Protein AF-A0A9D5NE01-F1 (afdb_monomer_lite)

Secondary structure (DSSP, 8-state):
----SS-----HHHHHHHHHHHHHHHHIIIIIS-B--BTTBTT--B--SHHHHHHHHHHHH-HHHHHHHHHHHHHHHHHHH-TTTS---HHHHHHHHHHHHHHHHHHHHHTT---HHHHHHHHHHHHHHHHHHHHHHHHH-SEEEETTEEEE--HHHHHHHHHHHHHHHHHHHHHHHHHHHHHHHTT---SS-HHHHHHHHHHHIIIIIIIIHHHHHHHHH-GGGHHHHHHHHHHHHHHHHHHHHHHHHHHHHHHHHHHT---

pLDDT: mean 86.46, std 11.33, range [34.25, 97.25]

Foldseek 3Di:
DPPQLWDFPDDPVRLVVVLVVLLVVLLCQAPVVKDAQDVLQNHFIAGFCSLLSLLLNCNHSHQQSSLVSLLSSLVVSCVPHPVPPDDDQVLNSVLSSCLSNVSNVLLVVLLPDPDLVVLLVVLLVVLVVLLVVLLVVLVVDQWADDQHDIDGRDPVSSVVLSVVSVVLSVVLVVLLVVLQVVCVVVVQPFSDGLSSLLSSLLVSLVVRVQPSVLVSVCVVRNVSNSVVSNSSSSSNSSVRSSSSSNSNSVVRSVCCVPRVTDD

Structure (mmCIF, N/CA/C/O backbone):
data_AF-A0A9D5NE01-F1
#
_entry.id   AF-A0A9D5NE01-F1
#
loop_
_atom_site.group_PDB
_atom_site.id
_atom_site.type_symbol
_atom_site.label_atom_id
_atom_site.label_alt_id
_atom_site.label_comp_id
_atom_site.label_asym_id
_atom_site.label_entity_id
_atom_site.label_seq_id
_atom_site.pdbx_PDB_ins_code
_atom_site.Cartn_x
_atom_site.Cartn_y
_atom_site.Cartn_z
_atom_site.occupancy
_atom_site.B_iso_or_equiv
_atom_site.auth_seq_id
_atom_site.auth_comp_id
_atom_site.auth_asym_id
_atom_site.auth_atom_id
_atom_site.pdbx_PDB_model_num
ATOM 1 N N . MET A 1 1 ? -12.239 -19.220 20.247 1.00 34.25 1 MET A N 1
ATOM 2 C CA . MET A 1 1 ? -11.865 -17.887 20.770 1.00 34.25 1 MET A CA 1
ATOM 3 C C . MET A 1 1 ? -12.285 -16.841 19.738 1.00 34.25 1 MET A C 1
ATOM 5 O O . MET A 1 1 ? -11.697 -16.801 18.668 1.00 34.25 1 MET A O 1
ATOM 9 N N . LYS A 1 2 ? -13.369 -16.086 19.977 1.00 35.34 2 LYS A N 1
ATOM 10 C CA . LYS A 1 2 ? -13.837 -15.027 19.059 1.00 35.34 2 LYS A CA 1
ATOM 11 C C . LYS A 1 2 ? -12.955 -13.795 19.271 1.00 35.34 2 LYS A C 1
ATOM 13 O O . LYS A 1 2 ? -13.206 -13.016 20.182 1.00 35.34 2 LYS A O 1
ATOM 18 N N . ILE A 1 3 ? -11.889 -13.667 18.489 1.00 47.09 3 ILE A N 1
ATOM 19 C CA . ILE A 1 3 ? -11.072 -12.452 18.473 1.00 47.09 3 ILE A CA 1
ATOM 20 C C . ILE A 1 3 ? -11.634 -11.592 17.346 1.00 47.09 3 ILE A C 1
ATOM 22 O O . ILE A 1 3 ? -11.192 -11.729 16.211 1.00 47.09 3 ILE A O 1
ATOM 26 N N . GLU A 1 4 ? -12.669 -10.800 17.637 1.00 55.88 4 GLU A N 1
ATOM 27 C CA . GLU A 1 4 ? -13.182 -9.748 16.745 1.00 55.88 4 GLU A CA 1
ATOM 28 C C . GLU A 1 4 ? -12.511 -8.414 17.119 1.00 55.88 4 GLU A C 1
ATOM 30 O O . GLU A 1 4 ? -12.612 -7.969 18.259 1.00 55.88 4 GLU A O 1
ATOM 35 N N . LEU A 1 5 ? -11.802 -7.790 16.173 1.00 57.41 5 LEU A N 1
ATOM 36 C CA . LEU A 1 5 ? -11.140 -6.483 16.317 1.00 57.41 5 LEU A CA 1
ATOM 37 C C . LEU A 1 5 ? -12.148 -5.362 16.572 1.00 57.41 5 LEU A C 1
ATOM 39 O O . LEU A 1 5 ? -11.867 -4.434 17.326 1.00 57.41 5 LEU A O 1
ATOM 43 N N . ILE A 1 6 ? -13.302 -5.479 15.914 1.00 64.81 6 ILE A N 1
ATOM 44 C CA . ILE A 1 6 ? -14.480 -4.634 16.042 1.00 64.81 6 ILE A CA 1
ATOM 45 C C . ILE A 1 6 ? -15.682 -5.574 16.126 1.00 64.81 6 ILE A C 1
ATOM 47 O O . ILE A 1 6 ? -15.981 -6.295 15.172 1.00 64.81 6 ILE A O 1
ATOM 51 N N . LYS A 1 7 ? -16.395 -5.559 17.254 1.00 57.38 7 LYS A N 1
ATOM 52 C CA . LYS A 1 7 ? -17.661 -6.282 17.390 1.00 57.38 7 LYS A CA 1
ATOM 53 C C . LYS A 1 7 ? -18.759 -5.469 16.703 1.00 57.38 7 LYS A C 1
ATOM 55 O O . LYS A 1 7 ? -19.357 -4.582 17.309 1.00 57.38 7 LYS A O 1
ATOM 60 N N . SER A 1 8 ? -18.993 -5.717 15.414 1.00 63.09 8 SER A N 1
ATOM 61 C CA . SER A 1 8 ? -20.090 -5.067 14.692 1.00 63.09 8 SER A CA 1
ATOM 62 C C . SER A 1 8 ? -21.409 -5.802 14.958 1.00 63.09 8 SER A C 1
ATOM 64 O O . SER A 1 8 ? -21.546 -6.985 14.650 1.00 63.09 8 SER A O 1
ATOM 66 N N . ASN A 1 9 ? -22.412 -5.095 15.492 1.00 71.00 9 ASN A N 1
ATOM 67 C CA . ASN A 1 9 ? -23.778 -5.612 15.708 1.00 71.00 9 ASN A CA 1
ATOM 68 C C . ASN A 1 9 ? -24.581 -5.759 14.395 1.00 71.00 9 ASN A C 1
ATOM 70 O O . ASN A 1 9 ? -25.808 -5.697 14.395 1.00 71.00 9 ASN A O 1
ATOM 74 N N . LEU A 1 10 ? -23.893 -5.904 13.261 1.00 82.56 10 LEU A N 1
ATOM 75 C CA . LEU A 1 10 ? -24.511 -5.980 11.945 1.00 82.56 10 LEU A CA 1
ATOM 76 C C . LEU A 1 10 ? -25.064 -7.382 11.701 1.00 82.56 10 LEU A C 1
ATOM 78 O O . LEU A 1 10 ? -24.363 -8.381 11.901 1.00 82.56 10 LEU A O 1
ATOM 82 N N . SER A 1 11 ? -26.294 -7.448 11.197 1.00 88.69 11 SER A N 1
ATOM 83 C CA . SER A 1 11 ? -26.851 -8.698 10.685 1.00 88.69 11 SER A CA 1
ATOM 84 C C . SER A 1 11 ? -26.043 -9.188 9.480 1.00 88.69 11 SER A C 1
ATOM 86 O O . SER A 1 11 ? -25.367 -8.414 8.798 1.00 88.69 11 SER A O 1
ATOM 88 N N . GLN A 1 12 ? -26.114 -10.485 9.183 1.00 89.56 12 GLN A N 1
ATOM 89 C CA . GLN A 1 12 ? -25.395 -11.053 8.039 1.00 89.56 12 GLN A CA 1
ATOM 90 C C . GLN A 1 12 ? -25.800 -10.384 6.716 1.00 89.56 12 GLN A C 1
ATOM 92 O O . GLN A 1 12 ? -24.938 -10.095 5.890 1.00 89.56 12 GLN A O 1
ATOM 97 N N . VAL A 1 13 ? -27.085 -10.047 6.560 1.00 91.75 13 VAL A N 1
ATOM 98 C CA . VAL A 1 13 ? -27.591 -9.299 5.400 1.00 91.75 13 VAL A CA 1
ATOM 99 C C . VAL A 1 13 ? -26.918 -7.929 5.302 1.00 91.75 13 VAL A C 1
ATOM 101 O O . VAL A 1 13 ? -26.401 -7.581 4.248 1.00 91.75 13 VAL A O 1
ATOM 104 N N . GLN A 1 14 ? -26.825 -7.181 6.406 1.00 89.88 14 GLN A N 1
ATOM 105 C CA . GLN A 1 14 ? -26.154 -5.876 6.416 1.00 89.88 14 GLN A CA 1
ATOM 106 C C . GLN A 1 14 ? -24.663 -5.976 6.069 1.00 89.88 14 GLN A C 1
ATOM 108 O O . GLN A 1 14 ? -24.149 -5.108 5.366 1.00 89.88 14 GLN A O 1
ATOM 113 N N . LYS A 1 15 ? -23.970 -7.029 6.529 1.00 90.56 15 LYS A N 1
ATOM 114 C CA . LYS A 1 15 ? -22.558 -7.267 6.187 1.00 90.56 15 LYS A CA 1
ATOM 115 C C . LYS A 1 15 ? -22.376 -7.509 4.689 1.00 90.56 15 LYS A C 1
ATOM 117 O O . LYS A 1 15 ? -21.477 -6.922 4.096 1.00 90.56 15 LYS A O 1
ATOM 122 N N . ILE A 1 16 ? -23.249 -8.311 4.076 1.00 93.56 16 ILE A N 1
ATOM 123 C CA . ILE A 1 16 ? -23.229 -8.579 2.630 1.00 93.56 16 ILE A CA 1
ATOM 124 C C . ILE A 1 16 ? -23.538 -7.303 1.838 1.00 93.56 16 ILE A C 1
ATOM 126 O O . ILE A 1 16 ? -22.805 -6.970 0.910 1.00 93.56 16 ILE A O 1
ATOM 130 N N . THR A 1 17 ? -24.567 -6.545 2.229 1.00 94.56 17 THR A N 1
ATOM 131 C CA . THR A 1 17 ? -24.914 -5.281 1.564 1.00 94.56 17 THR A CA 1
ATOM 132 C C . THR A 1 17 ? -23.765 -4.276 1.642 1.00 94.56 17 THR A C 1
ATOM 134 O O . THR A 1 17 ? -23.416 -3.661 0.636 1.00 94.56 17 THR A O 1
ATOM 137 N N . LEU A 1 18 ? -23.134 -4.129 2.813 1.00 92.81 18 LEU A N 1
ATOM 138 C CA . LEU A 1 18 ? -21.994 -3.228 2.974 1.00 92.81 18 LEU A CA 1
ATOM 139 C C . LEU A 1 18 ? -20.780 -3.694 2.163 1.00 92.81 18 LEU A C 1
ATOM 141 O O . LEU A 1 18 ? -20.125 -2.863 1.542 1.00 92.81 18 LEU A O 1
ATOM 145 N N . ALA A 1 19 ? -20.506 -5.001 2.121 1.00 95.25 19 ALA A N 1
ATOM 146 C CA . ALA A 1 19 ? -19.456 -5.563 1.278 1.00 95.25 19 ALA A CA 1
ATOM 147 C C . ALA A 1 19 ? -19.688 -5.230 -0.205 1.00 95.25 19 ALA A C 1
ATOM 149 O O . ALA A 1 19 ? -18.766 -4.763 -0.863 1.00 95.25 19 ALA A O 1
ATOM 150 N N . GLY A 1 20 ? -20.919 -5.370 -0.709 1.00 95.94 20 GLY A N 1
ATOM 151 C CA . GLY A 1 20 ? -21.268 -5.000 -2.086 1.00 95.94 20 GLY A CA 1
ATOM 152 C C . GLY A 1 20 ? -21.042 -3.515 -2.397 1.00 95.94 20 GLY A C 1
ATOM 153 O O . GLY A 1 20 ? -20.494 -3.184 -3.447 1.00 95.94 20 GLY A O 1
ATOM 154 N N . ILE A 1 21 ? -21.399 -2.620 -1.468 1.00 95.62 21 ILE A N 1
ATOM 155 C CA . ILE A 1 21 ? -21.142 -1.173 -1.599 1.00 95.62 21 ILE A CA 1
ATOM 156 C C . ILE A 1 21 ? -19.635 -0.877 -1.594 1.00 95.62 21 ILE A C 1
ATOM 158 O O . ILE A 1 21 ? -19.166 -0.032 -2.351 1.00 95.62 21 ILE A O 1
ATOM 162 N N . LEU A 1 22 ? -18.863 -1.559 -0.746 1.00 95.12 22 LEU A N 1
ATOM 163 C CA . LEU A 1 22 ? -17.414 -1.373 -0.693 1.00 95.12 22 LEU A CA 1
ATOM 164 C C . LEU A 1 22 ? -16.745 -1.874 -1.974 1.00 95.12 22 LEU A C 1
ATOM 166 O O . LEU A 1 22 ? -15.930 -1.148 -2.528 1.00 95.12 22 LEU A O 1
ATOM 170 N N . ILE A 1 23 ? -17.139 -3.042 -2.492 1.00 96.44 23 ILE A N 1
ATOM 171 C CA . ILE A 1 23 ? -16.639 -3.573 -3.770 1.00 96.44 23 ILE A CA 1
ATOM 172 C C . ILE A 1 23 ? -16.866 -2.559 -4.896 1.00 96.44 23 ILE A C 1
ATOM 174 O O . ILE A 1 23 ? -15.933 -2.235 -5.629 1.00 96.44 23 ILE A O 1
ATOM 178 N N . SER A 1 24 ? -18.081 -2.017 -5.029 1.00 95.31 24 SER A N 1
ATOM 179 C CA . SER A 1 24 ? -18.386 -1.069 -6.107 1.00 95.31 24 SER A CA 1
ATOM 180 C C . SER A 1 24 ? -17.585 0.229 -5.986 1.00 95.31 24 SER A C 1
ATOM 182 O O . SER A 1 24 ? -17.022 0.696 -6.977 1.00 95.31 24 SER A O 1
ATOM 184 N N . LEU A 1 25 ? -17.461 0.779 -4.774 1.00 94.62 25 LEU A N 1
ATOM 185 C CA . LEU A 1 25 ? -16.634 1.959 -4.520 1.00 94.62 25 LEU A CA 1
ATOM 186 C C . LEU A 1 25 ? -15.164 1.696 -4.840 1.00 94.62 25 LEU A C 1
ATOM 188 O O . LEU A 1 25 ? -14.529 2.529 -5.484 1.00 94.62 25 LEU A O 1
ATOM 192 N N . ILE A 1 26 ? -14.626 0.547 -4.431 1.00 94.69 26 ILE A N 1
ATOM 193 C CA . ILE A 1 26 ? -13.226 0.210 -4.681 1.00 94.69 26 ILE A CA 1
ATOM 194 C C . ILE A 1 26 ? -12.960 0.092 -6.184 1.00 94.69 26 ILE A C 1
ATOM 196 O O . ILE A 1 26 ? -11.990 0.675 -6.666 1.00 94.69 26 ILE A O 1
ATOM 200 N N . ILE A 1 27 ? -13.844 -0.562 -6.943 1.00 93.31 27 ILE A N 1
ATOM 201 C CA . ILE A 1 27 ? -13.721 -0.657 -8.404 1.00 93.31 27 ILE A CA 1
ATOM 202 C C . ILE A 1 27 ? -13.694 0.738 -9.039 1.00 93.31 27 ILE A C 1
ATOM 204 O O . ILE A 1 27 ? -12.812 1.019 -9.849 1.00 93.31 27 ILE A O 1
ATOM 208 N N . ILE A 1 28 ? -14.603 1.639 -8.651 1.00 92.19 28 ILE A N 1
ATOM 209 C CA . ILE A 1 28 ? -14.640 3.012 -9.184 1.00 92.19 28 ILE A CA 1
ATOM 210 C C . ILE A 1 28 ? -13.329 3.745 -8.870 1.00 92.19 28 ILE A C 1
ATOM 212 O O . ILE A 1 28 ? -12.702 4.321 -9.761 1.00 92.19 28 ILE A O 1
ATOM 216 N N . LEU A 1 29 ? -12.877 3.683 -7.618 1.00 90.56 29 LEU A N 1
ATOM 217 C CA . LEU A 1 29 ? -11.647 4.331 -7.170 1.00 90.56 29 LEU A CA 1
ATOM 218 C C . LEU A 1 29 ? -10.393 3.795 -7.882 1.00 90.56 29 LEU A C 1
ATOM 220 O O . LEU A 1 29 ? -9.490 4.564 -8.212 1.00 90.56 29 LEU A O 1
ATOM 224 N N . GLN A 1 30 ? -10.324 2.485 -8.130 1.00 87.44 30 GLN A N 1
ATOM 225 C CA . GLN A 1 30 ? -9.153 1.849 -8.734 1.00 87.44 30 GLN A CA 1
ATOM 226 C C . GLN A 1 30 ? -9.155 1.874 -10.266 1.00 87.44 30 GLN A C 1
ATOM 228 O O . GLN A 1 30 ? -8.079 1.914 -10.864 1.00 87.44 30 GLN A O 1
ATOM 233 N N . LYS A 1 31 ? -10.316 1.802 -10.923 1.00 85.56 31 LYS A N 1
ATOM 234 C CA . LYS A 1 31 ? -10.410 1.700 -12.389 1.00 85.56 31 LYS A CA 1
ATOM 235 C C . LYS A 1 31 ? -10.709 3.041 -13.054 1.00 85.56 31 LYS A C 1
ATOM 237 O O . LYS A 1 31 ? -10.117 3.325 -14.087 1.00 85.56 31 LYS A O 1
ATOM 242 N N . VAL A 1 32 ? -11.566 3.872 -12.458 1.00 85.56 32 VAL A N 1
ATOM 243 C CA . VAL A 1 32 ? -12.001 5.148 -13.060 1.00 85.56 32 VAL A CA 1
ATOM 244 C C . VAL A 1 32 ? -11.112 6.309 -12.622 1.00 85.56 32 VAL A C 1
ATOM 246 O O . VAL A 1 32 ? -10.730 7.132 -13.446 1.00 85.56 32 VAL A O 1
ATOM 249 N N . LEU A 1 33 ? -10.761 6.374 -11.335 1.00 86.12 33 LEU A N 1
ATOM 250 C CA . LEU A 1 33 ? -9.984 7.487 -10.770 1.00 86.12 33 LEU A CA 1
ATOM 251 C C . LEU A 1 33 ? -8.478 7.209 -10.670 1.00 86.12 33 LEU A C 1
ATOM 253 O O . LEU A 1 33 ? -7.744 8.009 -10.087 1.00 86.12 33 LEU A O 1
ATOM 257 N N . ALA A 1 34 ? -8.001 6.083 -11.204 1.00 83.50 34 ALA A N 1
ATOM 258 C CA . ALA A 1 34 ? -6.572 5.808 -11.216 1.00 83.50 34 ALA A CA 1
ATOM 259 C C . ALA A 1 34 ? -5.838 6.750 -12.170 1.00 83.50 34 ALA A C 1
ATOM 261 O O . ALA A 1 34 ? -6.219 6.929 -13.326 1.00 83.50 34 ALA A O 1
ATOM 262 N N . ILE A 1 35 ? -4.729 7.292 -11.680 1.00 82.62 35 ILE A N 1
ATOM 263 C CA . ILE A 1 35 ? -3.807 8.083 -12.480 1.00 82.62 35 ILE A CA 1
ATOM 264 C C . ILE A 1 35 ? -2.821 7.102 -13.107 1.00 82.62 35 ILE A C 1
ATOM 266 O O . ILE A 1 35 ? -1.989 6.500 -12.419 1.00 82.62 35 ILE A O 1
ATOM 270 N N . ASN A 1 36 ? -2.962 6.919 -14.416 1.00 79.31 36 ASN A N 1
ATOM 271 C CA . ASN A 1 36 ? -2.059 6.128 -15.242 1.00 79.31 36 ASN A CA 1
ATOM 272 C C . ASN A 1 36 ? -1.085 7.066 -15.971 1.00 79.31 36 ASN A C 1
ATOM 274 O O . ASN A 1 36 ? -1.431 8.216 -16.230 1.00 79.31 36 ASN A O 1
ATOM 278 N N . TYR A 1 37 ? 0.093 6.558 -16.342 1.00 71.81 37 TYR A N 1
ATOM 279 C CA . TYR A 1 37 ? 1.085 7.263 -17.165 1.00 71.81 37 TYR A CA 1
ATOM 280 C C . TYR A 1 37 ? 1.564 8.598 -16.582 1.00 71.81 37 TYR A C 1
ATOM 282 O O . TYR A 1 37 ? 1.273 9.677 -17.096 1.00 71.81 37 TYR A O 1
ATOM 290 N N . ILE A 1 38 ? 2.360 8.530 -15.515 1.00 76.75 38 ILE A N 1
ATOM 291 C CA . ILE A 1 38 ? 3.020 9.722 -14.978 1.00 76.75 38 ILE A CA 1
ATOM 292 C C . ILE A 1 38 ? 4.216 10.074 -15.877 1.00 76.75 38 ILE A C 1
ATOM 294 O O . ILE A 1 38 ? 5.090 9.227 -16.045 1.00 76.75 38 ILE A O 1
ATOM 298 N N . PRO A 1 39 ? 4.326 11.307 -16.413 1.00 66.69 39 PRO A N 1
ATOM 299 C CA . PRO A 1 39 ? 5.373 11.666 -17.380 1.00 66.69 39 PRO A CA 1
ATOM 300 C C . PRO A 1 39 ? 6.808 11.412 -16.900 1.00 66.69 39 PRO A C 1
ATOM 302 O O . PRO A 1 39 ? 7.687 11.089 -17.691 1.00 66.69 39 PRO A O 1
ATOM 305 N N . VAL A 1 40 ? 7.046 11.534 -15.592 1.00 69.12 40 VAL A N 1
ATOM 306 C CA . VAL A 1 40 ? 8.362 11.293 -14.979 1.00 69.12 40 VAL A CA 1
ATOM 307 C C . VAL A 1 40 ? 8.679 9.800 -14.866 1.00 69.12 40 VAL A C 1
ATOM 309 O O . VAL A 1 40 ? 9.842 9.413 -14.917 1.00 69.12 40 VAL A O 1
ATOM 312 N N . VAL A 1 41 ? 7.651 8.962 -14.708 1.00 70.12 41 VAL A N 1
ATOM 313 C CA . VAL A 1 41 ? 7.767 7.522 -14.460 1.00 70.12 41 VAL A CA 1
ATOM 314 C C . VAL A 1 41 ? 6.600 6.821 -15.173 1.00 70.12 41 VAL A C 1
ATOM 316 O O . VAL A 1 41 ? 5.561 6.573 -14.557 1.00 70.12 41 VAL A O 1
ATOM 319 N N . PRO A 1 42 ? 6.722 6.525 -16.480 1.00 64.94 42 PRO A N 1
ATOM 320 C CA . PRO A 1 42 ? 5.586 6.125 -17.320 1.00 64.94 42 PRO A CA 1
ATOM 321 C C . PRO A 1 42 ? 4.940 4.796 -16.905 1.00 64.94 42 PRO A C 1
ATOM 323 O O . PRO A 1 42 ? 3.783 4.541 -17.224 1.00 64.94 42 PRO A O 1
ATOM 326 N N . PHE A 1 43 ? 5.665 3.969 -16.156 1.00 70.12 43 PHE A N 1
ATOM 327 C CA . PHE A 1 43 ? 5.204 2.695 -15.602 1.00 70.12 43 PHE A CA 1
ATOM 328 C C . PHE A 1 43 ? 4.600 2.814 -14.189 1.00 70.12 43 PHE A C 1
ATOM 330 O O . PHE A 1 43 ? 4.131 1.817 -13.636 1.00 70.12 43 PHE A O 1
ATOM 337 N N . LEU A 1 44 ? 4.577 4.013 -13.592 1.00 75.44 44 LEU A N 1
ATOM 338 C CA . LEU A 1 44 ? 3.924 4.255 -12.307 1.00 75.44 44 LEU A CA 1
ATOM 339 C C . LEU A 1 44 ? 2.417 4.436 -12.514 1.00 75.44 44 LEU A C 1
ATOM 341 O O . LEU A 1 44 ? 1.973 5.302 -13.270 1.00 75.44 44 LEU A O 1
ATOM 345 N N . ARG A 1 45 ? 1.633 3.644 -11.786 1.00 77.81 45 ARG A N 1
ATOM 346 C CA . ARG A 1 45 ? 0.184 3.806 -11.660 1.00 77.81 45 ARG A CA 1
ATOM 347 C C . ARG A 1 45 ? -0.159 4.072 -10.206 1.00 77.81 45 ARG A C 1
ATOM 349 O O . ARG A 1 45 ? 0.266 3.321 -9.330 1.00 77.81 45 ARG A O 1
ATOM 356 N N . ILE A 1 46 ? -0.968 5.099 -9.968 1.00 79.69 46 ILE A N 1
ATOM 357 C CA . ILE A 1 46 ? -1.459 5.449 -8.634 1.00 79.69 46 ILE A CA 1
ATOM 358 C C . ILE A 1 46 ? -2.971 5.239 -8.606 1.00 79.69 46 ILE A C 1
ATOM 360 O O . ILE A 1 46 ? -3.712 5.856 -9.370 1.00 79.69 46 ILE A O 1
ATOM 364 N N . SER A 1 47 ? -3.436 4.375 -7.707 1.00 77.31 47 SER A N 1
ATOM 365 C CA . SER A 1 47 ? -4.861 4.183 -7.425 1.00 77.31 47 SER A CA 1
ATOM 366 C C . SER A 1 47 ? -5.268 4.982 -6.190 1.00 77.31 47 SER A C 1
ATOM 368 O O . SER A 1 47 ? -4.657 4.837 -5.131 1.00 77.31 47 SER A O 1
ATOM 370 N N . LEU A 1 48 ? -6.322 5.788 -6.295 1.00 78.69 48 LEU A N 1
ATOM 371 C CA . LEU A 1 48 ? -6.757 6.650 -5.199 1.00 78.69 48 LEU A CA 1
ATOM 372 C C . LEU A 1 48 ? -7.652 5.890 -4.214 1.00 78.69 48 LEU A C 1
ATOM 374 O O . LEU A 1 48 ? -8.835 5.711 -4.461 1.00 78.69 48 LEU A O 1
ATOM 378 N N . GLY A 1 49 ? -7.113 5.462 -3.071 1.00 76.25 49 GLY A N 1
ATOM 379 C CA . GLY A 1 49 ? -7.917 5.066 -1.903 1.00 76.25 49 GLY A CA 1
ATOM 380 C C . GLY A 1 49 ? -8.641 3.715 -1.969 1.00 76.25 49 GLY A C 1
ATOM 381 O O . GLY A 1 49 ? -9.269 3.329 -0.984 1.00 76.25 49 GLY A O 1
ATOM 382 N N . GLY A 1 50 ? -8.526 2.961 -3.067 1.00 85.56 50 GLY A N 1
ATOM 383 C CA . GLY A 1 50 ? -9.074 1.601 -3.165 1.00 85.56 50 GLY A CA 1
ATOM 384 C C . GLY A 1 50 ? -8.510 0.660 -2.094 1.00 85.56 50 GLY A C 1
ATOM 385 O O . GLY A 1 50 ? -9.270 0.022 -1.368 1.00 85.56 50 GLY A O 1
ATOM 386 N N . CYS A 1 51 ? -7.184 0.658 -1.913 1.00 89.88 51 CYS A N 1
ATOM 387 C CA . CYS A 1 51 ? -6.525 -0.136 -0.871 1.00 89.88 51 CYS A CA 1
ATOM 388 C C . CYS A 1 51 ? -6.999 0.255 0.538 1.00 89.88 51 CYS A C 1
ATOM 390 O O . CYS A 1 51 ? -7.238 -0.614 1.373 1.00 89.88 51 CYS A O 1
ATOM 392 N N . ALA A 1 52 ? -7.196 1.554 0.794 1.00 92.31 52 ALA A N 1
ATOM 393 C CA . ALA A 1 52 ? -7.690 2.060 2.073 1.00 92.31 52 ALA A CA 1
ATOM 394 C C . ALA A 1 52 ? -9.061 1.474 2.440 1.00 92.31 52 ALA A C 1
ATOM 396 O O . ALA A 1 52 ? -9.276 1.046 3.575 1.00 92.31 52 ALA A O 1
ATOM 397 N N . LEU A 1 53 ? -9.986 1.444 1.474 1.00 93.81 53 LEU A N 1
ATOM 398 C CA . LEU A 1 53 ? -11.323 0.888 1.667 1.00 93.81 53 LEU A CA 1
ATOM 399 C C . LEU A 1 53 ? -11.289 -0.625 1.883 1.00 93.81 53 LEU A C 1
ATOM 401 O O . LEU A 1 53 ? -12.025 -1.111 2.740 1.00 93.81 53 LEU A O 1
ATOM 405 N N . LEU A 1 54 ? -10.421 -1.356 1.179 1.00 95.06 54 LEU A N 1
ATOM 406 C CA . LEU A 1 54 ? -10.256 -2.795 1.392 1.00 95.06 54 LEU A CA 1
ATOM 407 C C . LEU A 1 54 ? -9.721 -3.104 2.800 1.00 95.06 54 LEU A C 1
ATOM 409 O O . LEU A 1 54 ? -10.267 -3.955 3.507 1.00 95.06 54 LEU A O 1
ATOM 413 N N . ILE A 1 55 ? -8.687 -2.378 3.236 1.00 94.25 55 ILE A N 1
ATOM 414 C CA . ILE A 1 55 ? -8.127 -2.489 4.591 1.00 94.25 55 ILE A CA 1
ATOM 415 C C . ILE A 1 55 ? -9.213 -2.174 5.627 1.00 94.25 55 ILE A C 1
ATOM 417 O O . ILE A 1 55 ? -9.408 -2.933 6.578 1.00 94.25 55 ILE A O 1
ATOM 421 N N . PHE A 1 56 ? -9.976 -1.096 5.427 1.00 93.00 56 PHE A N 1
ATOM 422 C CA . PHE A 1 56 ? -11.093 -0.745 6.302 1.00 93.00 56 PHE A CA 1
ATOM 423 C C . PHE A 1 56 ? -12.161 -1.849 6.354 1.00 93.00 56 PHE A C 1
ATOM 425 O O . PHE A 1 56 ? -12.616 -2.210 7.441 1.00 93.00 56 PHE A O 1
ATOM 432 N N . ALA A 1 57 ? -12.533 -2.419 5.204 1.00 93.25 57 ALA A N 1
ATOM 433 C CA . ALA A 1 57 ? -13.504 -3.504 5.113 1.00 93.25 57 ALA A CA 1
ATOM 434 C C . ALA A 1 57 ? -13.070 -4.716 5.942 1.00 93.25 57 ALA A C 1
ATOM 436 O O . ALA A 1 57 ? -13.870 -5.274 6.692 1.00 93.25 57 ALA A O 1
ATOM 437 N N . SER A 1 58 ? -11.788 -5.075 5.859 1.00 93.94 58 SER A N 1
ATOM 438 C CA . SER A 1 58 ? -11.187 -6.151 6.644 1.00 93.94 58 SER A CA 1
ATOM 439 C C . SER A 1 58 ? -11.305 -5.909 8.149 1.00 93.94 58 SER A C 1
ATOM 441 O O . SER A 1 58 ? -11.779 -6.774 8.884 1.00 93.94 58 SER A O 1
ATOM 443 N N . ILE A 1 59 ? -10.951 -4.706 8.611 1.00 91.56 59 ILE A N 1
ATOM 444 C CA . ILE A 1 59 ? -11.009 -4.336 10.034 1.00 91.56 59 ILE A CA 1
ATOM 445 C C . ILE A 1 59 ? -12.458 -4.341 10.547 1.00 91.56 59 ILE A C 1
ATOM 447 O O . ILE A 1 59 ? -12.712 -4.765 11.674 1.00 91.56 59 ILE A O 1
ATOM 451 N N . PHE A 1 60 ? -13.407 -3.869 9.735 1.00 89.50 60 PHE A N 1
ATOM 452 C CA . PHE A 1 60 ? -14.789 -3.634 10.157 1.00 89.50 60 PHE A CA 1
ATOM 453 C C . PHE A 1 60 ? -15.711 -4.858 10.017 1.00 89.50 60 PHE A C 1
ATOM 455 O O . PHE A 1 60 ? -16.563 -5.099 10.876 1.00 89.50 60 PHE A O 1
ATOM 462 N N . LEU A 1 61 ? -15.562 -5.633 8.939 1.00 91.06 61 LEU A N 1
ATOM 463 C CA . LEU A 1 61 ? -16.384 -6.814 8.640 1.00 91.06 61 LEU A CA 1
ATOM 464 C C . LEU A 1 61 ? -15.703 -8.134 9.027 1.00 91.06 61 LEU A C 1
ATOM 466 O O . LEU A 1 61 ? -16.390 -9.145 9.196 1.00 91.06 61 LEU A O 1
ATOM 470 N N . GLY A 1 62 ? -14.381 -8.124 9.200 1.00 91.56 62 GLY A N 1
ATOM 471 C CA . GLY A 1 62 ? -13.561 -9.282 9.541 1.00 91.56 62 GLY A CA 1
ATOM 472 C C . GLY A 1 62 ? -12.728 -9.811 8.363 1.00 91.56 62 GLY A C 1
ATOM 473 O O . GLY A 1 62 ? -12.960 -9.447 7.205 1.00 91.56 62 GLY A O 1
ATOM 474 N N . PRO A 1 63 ? -11.782 -10.729 8.641 1.00 95.19 63 PRO A N 1
ATOM 475 C CA . PRO A 1 63 ? -10.757 -11.151 7.683 1.00 95.19 63 PRO A CA 1
ATOM 476 C C . PRO A 1 63 ? -11.338 -11.858 6.454 1.00 95.19 63 PRO A C 1
ATOM 478 O O . PRO A 1 63 ? -10.874 -11.645 5.340 1.00 95.19 63 PRO A O 1
ATOM 481 N N . TRP A 1 64 ? -12.383 -12.671 6.638 1.00 95.44 64 TRP A N 1
ATOM 482 C CA . TRP A 1 64 ? -13.023 -13.405 5.542 1.00 95.44 64 TRP A CA 1
ATOM 483 C C . TRP A 1 64 ? -13.789 -12.491 4.588 1.00 95.44 64 TRP A C 1
ATOM 485 O O . TRP A 1 64 ? -13.725 -12.685 3.379 1.00 95.44 64 TRP A O 1
ATOM 495 N N . TYR A 1 65 ? -14.467 -11.468 5.115 1.00 94.94 65 TYR A N 1
ATOM 496 C CA . TYR A 1 65 ? -15.096 -10.455 4.270 1.00 94.94 65 TYR A CA 1
ATOM 497 C C . TYR A 1 65 ? -14.037 -9.629 3.542 1.00 94.94 65 TYR A C 1
ATOM 499 O O . TYR A 1 65 ? -14.190 -9.398 2.350 1.00 94.94 65 TYR A O 1
ATOM 507 N N . GLY A 1 66 ? -12.940 -9.259 4.212 1.00 96.19 66 GLY A N 1
ATOM 508 C CA . GLY A 1 66 ? -11.798 -8.611 3.563 1.00 96.19 66 GLY A CA 1
ATOM 509 C C . GLY A 1 66 ? -11.246 -9.434 2.395 1.00 96.19 66 GLY A C 1
ATOM 510 O O . GLY A 1 66 ? -11.099 -8.907 1.297 1.00 96.19 66 GLY A O 1
ATOM 511 N N . LEU A 1 67 ? -11.008 -10.734 2.601 1.00 97.25 67 LEU A N 1
ATOM 512 C CA . LEU A 1 67 ? -10.547 -11.654 1.556 1.00 97.25 67 LEU A CA 1
ATOM 513 C C . LEU A 1 67 ? -11.516 -11.701 0.370 1.00 97.25 67 LEU A C 1
ATOM 515 O O . LEU A 1 67 ? -11.098 -11.539 -0.773 1.00 97.25 67 LEU A O 1
ATOM 519 N N . LEU A 1 68 ? -12.808 -11.910 0.637 1.00 97.12 68 LEU A N 1
ATOM 520 C CA . LEU A 1 68 ? -13.821 -12.022 -0.414 1.00 97.12 68 LEU A CA 1
ATOM 521 C C . LEU A 1 68 ? -13.994 -10.715 -1.189 1.00 97.12 68 LEU A C 1
ATOM 523 O O . LEU A 1 68 ? -14.120 -10.761 -2.407 1.00 97.12 68 LEU A O 1
ATOM 527 N N . ILE A 1 69 ? -13.966 -9.567 -0.507 1.00 97.19 69 ILE A N 1
ATOM 528 C CA . ILE A 1 69 ? -14.029 -8.246 -1.146 1.00 97.19 69 ILE A CA 1
ATOM 529 C C . ILE A 1 69 ? -12.813 -8.050 -2.056 1.00 97.19 69 ILE A C 1
ATOM 531 O O . ILE A 1 69 ? -12.999 -7.672 -3.205 1.00 97.19 69 ILE A O 1
ATOM 535 N N . GLY A 1 70 ? -11.605 -8.387 -1.591 1.00 96.38 70 GLY A N 1
ATOM 536 C CA . GLY A 1 70 ? -10.377 -8.258 -2.383 1.00 96.38 70 GLY A CA 1
ATOM 537 C C . GLY A 1 70 ? -10.347 -9.162 -3.621 1.00 96.38 70 GLY A C 1
ATOM 538 O O . GLY A 1 70 ? -9.869 -8.758 -4.675 1.00 96.38 70 GLY A O 1
ATOM 539 N N . ILE A 1 71 ? -10.897 -10.376 -3.532 1.00 96.94 71 ILE A N 1
ATOM 540 C CA . ILE A 1 71 ? -11.045 -11.256 -4.703 1.00 96.94 71 ILE A CA 1
ATOM 541 C C . ILE A 1 71 ? -12.116 -10.710 -5.655 1.00 96.94 71 ILE A C 1
ATOM 543 O O . ILE A 1 71 ? -11.914 -10.666 -6.868 1.00 96.94 71 ILE A O 1
ATOM 547 N N . ALA A 1 72 ? -13.266 -10.304 -5.112 1.00 96.38 72 ALA A N 1
ATOM 548 C CA . ALA A 1 72 ? -14.402 -9.860 -5.906 1.00 96.38 72 ALA A CA 1
ATOM 549 C C . ALA A 1 72 ? -14.133 -8.533 -6.625 1.00 96.38 72 ALA A C 1
ATOM 551 O O . ALA A 1 72 ? -14.538 -8.395 -7.774 1.00 96.38 72 ALA A O 1
ATOM 552 N N . GLU A 1 73 ? -13.453 -7.571 -5.993 1.00 94.94 73 GLU A N 1
ATOM 553 C CA . GLU A 1 73 ? -13.141 -6.280 -6.619 1.00 94.94 73 GLU A CA 1
ATOM 554 C C . GLU A 1 73 ? -12.248 -6.439 -7.850 1.00 94.94 73 GLU A C 1
ATOM 556 O O . GLU A 1 73 ? -12.506 -5.805 -8.872 1.00 94.94 73 GLU A O 1
ATOM 561 N N . ASP A 1 74 ? -11.243 -7.314 -7.783 1.00 92.75 74 ASP A N 1
ATOM 562 C CA . ASP A 1 74 ? -10.307 -7.526 -8.883 1.00 92.75 74 ASP A CA 1
ATOM 563 C C . ASP A 1 74 ? -10.977 -8.312 -10.014 1.00 92.75 74 ASP A C 1
ATOM 565 O O . ASP A 1 74 ? -10.934 -7.893 -11.171 1.00 92.75 74 ASP A O 1
ATOM 569 N N . LEU A 1 75 ? -11.699 -9.388 -9.680 1.00 93.69 75 LEU A N 1
ATOM 570 C CA . LEU A 1 75 ? -12.392 -10.219 -10.663 1.00 93.69 75 LEU A CA 1
ATOM 571 C C . LEU A 1 75 ? -13.523 -9.457 -11.367 1.00 93.69 75 LEU A C 1
ATOM 573 O O . LEU A 1 75 ? -13.600 -9.461 -12.594 1.00 93.69 75 LEU A O 1
ATOM 577 N N . LEU A 1 76 ? -14.385 -8.763 -10.619 1.00 93.94 76 LEU A N 1
ATOM 578 C CA . LEU A 1 76 ? -15.455 -7.952 -11.210 1.00 93.94 76 LEU A CA 1
ATOM 579 C C . LEU A 1 76 ? -14.888 -6.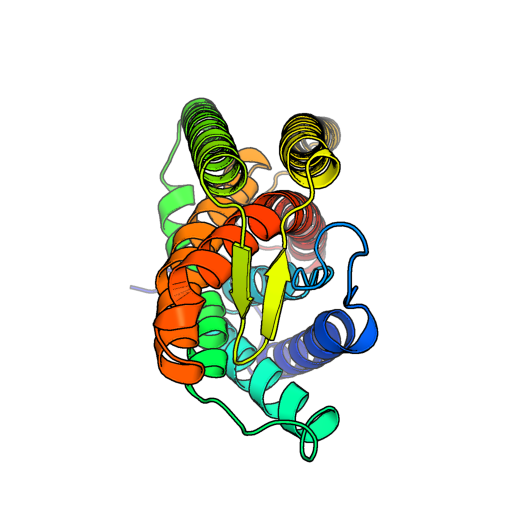729 -11.933 1.00 93.94 76 LEU A C 1
ATOM 581 O O . LEU A 1 76 ? -15.357 -6.388 -13.016 1.00 93.94 76 LEU A O 1
ATOM 585 N N . GLY A 1 77 ? -13.855 -6.093 -11.377 1.00 89.44 77 GLY A N 1
ATOM 586 C CA . GLY A 1 77 ? -13.161 -4.986 -12.026 1.00 89.44 77 GLY A CA 1
ATOM 587 C C . GLY A 1 77 ? -12.556 -5.395 -13.369 1.00 89.44 77 GLY A C 1
ATOM 588 O O . GLY A 1 77 ? -12.662 -4.641 -14.334 1.00 89.44 77 GLY A O 1
ATOM 589 N N . TYR A 1 78 ? -11.968 -6.590 -13.452 1.00 89.69 78 TYR A N 1
ATOM 590 C CA . TYR A 1 78 ? -11.478 -7.171 -14.700 1.00 89.69 78 TYR A CA 1
ATOM 591 C C . TYR A 1 78 ? -12.616 -7.434 -15.692 1.00 89.69 78 TYR A C 1
ATOM 593 O O . TYR A 1 78 ? -12.549 -6.967 -16.826 1.00 89.69 78 TYR A O 1
ATOM 601 N N . LEU A 1 79 ? -13.682 -8.118 -15.263 1.00 90.81 79 LEU A N 1
ATOM 602 C CA . LEU A 1 79 ? -14.807 -8.472 -16.136 1.00 90.81 79 LEU A CA 1
ATOM 603 C C . LEU A 1 79 ? -15.523 -7.251 -16.727 1.00 90.81 79 LEU A C 1
ATOM 605 O O . LEU A 1 79 ? -16.008 -7.319 -17.854 1.00 90.81 79 LEU A O 1
ATOM 609 N N . ILE A 1 80 ? -15.602 -6.148 -15.979 1.00 89.25 80 ILE A N 1
ATOM 610 C CA . ILE A 1 80 ? -16.306 -4.937 -16.414 1.00 89.25 80 ILE A CA 1
ATOM 611 C C . ILE A 1 80 ? -15.426 -4.069 -17.323 1.00 89.25 80 ILE A C 1
ATOM 613 O O . ILE A 1 80 ? -15.909 -3.593 -18.348 1.00 89.25 80 ILE A O 1
ATOM 617 N N . PHE A 1 81 ? -14.161 -3.836 -16.958 1.00 84.44 81 PHE A N 1
ATOM 618 C CA . PHE A 1 81 ? -13.326 -2.820 -17.616 1.00 84.44 81 PHE A CA 1
ATOM 619 C C . PHE A 1 81 ? -12.300 -3.382 -18.599 1.00 84.44 81 PHE A C 1
ATOM 621 O O . PHE A 1 81 ? -11.988 -2.719 -19.583 1.00 84.44 81 PHE A O 1
ATOM 628 N N . ASP A 1 82 ? -11.792 -4.592 -18.365 1.00 76.00 82 ASP A N 1
ATOM 629 C CA . ASP A 1 82 ? -10.647 -5.140 -19.096 1.00 76.00 82 ASP A CA 1
ATOM 630 C C . ASP A 1 82 ? -10.875 -6.522 -19.762 1.00 76.00 82 ASP A C 1
ATOM 632 O O . ASP A 1 82 ? -9.885 -7.193 -20.066 1.00 76.00 82 ASP A O 1
ATOM 636 N N . PRO A 1 83 ? -12.106 -6.992 -20.078 1.00 64.19 83 PRO A N 1
ATOM 637 C CA . PRO A 1 83 ? -12.309 -8.379 -20.516 1.00 64.19 83 PRO A CA 1
ATOM 638 C C . PRO A 1 83 ? -11.701 -8.708 -21.893 1.00 64.19 83 PRO A C 1
ATOM 640 O O . PRO A 1 83 ? -11.668 -9.872 -22.281 1.00 64.19 83 PRO A O 1
ATOM 643 N N . LYS A 1 84 ? -11.257 -7.704 -22.664 1.00 60.09 84 LYS A N 1
ATOM 644 C CA . LYS A 1 84 ? -10.726 -7.876 -24.033 1.00 60.09 84 LYS A CA 1
ATOM 645 C C . LYS A 1 84 ? -9.295 -7.366 -24.232 1.00 60.09 84 LYS A C 1
ATOM 647 O O . LYS A 1 84 ? -8.695 -7.681 -25.253 1.00 60.09 84 LYS A O 1
ATOM 652 N N . SER A 1 85 ? -8.768 -6.557 -23.313 1.00 61.81 85 SER A N 1
ATOM 653 C CA . SER A 1 85 ? -7.495 -5.838 -23.480 1.00 61.81 85 SER A CA 1
ATOM 654 C C . SER A 1 85 ? -6.300 -6.591 -22.896 1.00 61.81 85 SER A C 1
ATOM 656 O O . SER A 1 85 ? -5.205 -6.516 -23.448 1.00 61.81 85 SER A O 1
ATOM 658 N N . MET A 1 86 ? -6.494 -7.331 -21.800 1.00 68.00 86 MET A N 1
ATOM 659 C CA . MET A 1 86 ? -5.441 -8.108 -21.147 1.00 68.00 86 MET A CA 1
ATOM 660 C C . MET A 1 86 ? -5.945 -9.472 -20.679 1.00 68.00 86 MET A C 1
ATOM 662 O O . MET A 1 86 ? -7.126 -9.658 -20.389 1.00 68.00 86 MET A O 1
ATOM 666 N N . SER A 1 87 ? -5.026 -10.436 -20.597 1.00 81.50 87 SER A N 1
ATOM 667 C CA . SER A 1 87 ? -5.320 -11.749 -20.017 1.00 81.50 87 SER A CA 1
ATOM 668 C C . SER A 1 87 ? -5.614 -11.620 -18.523 1.00 81.50 87 SER A C 1
ATOM 670 O O . SER A 1 87 ? -5.024 -10.786 -17.835 1.00 81.50 87 SER A O 1
ATOM 672 N N . PHE A 1 88 ? -6.517 -12.456 -18.017 1.00 85.69 88 PHE A N 1
ATOM 673 C CA . PHE A 1 88 ? -6.745 -12.570 -16.582 1.00 85.69 88 PHE A CA 1
ATOM 674 C C . PHE A 1 88 ? -5.541 -13.240 -15.910 1.00 85.69 88 PHE A C 1
ATOM 676 O O . PHE A 1 88 ? -5.123 -14.323 -16.321 1.00 85.69 88 PHE A O 1
ATOM 683 N N . PHE A 1 89 ? -5.018 -12.617 -14.852 1.00 87.44 89 PHE A N 1
ATOM 684 C CA . PHE A 1 89 ? -3.916 -13.151 -14.054 1.00 87.44 89 PHE A CA 1
ATOM 685 C C . PHE A 1 89 ? -4.402 -13.441 -12.629 1.00 87.44 89 PHE A C 1
ATOM 687 O O . PHE A 1 89 ? -4.446 -12.520 -11.809 1.00 87.44 89 PHE A O 1
ATOM 694 N N . PRO A 1 90 ? -4.711 -14.709 -12.288 1.00 91.88 90 PRO A N 1
ATOM 695 C CA . PRO A 1 90 ? -5.131 -15.099 -10.937 1.00 91.88 90 PRO A CA 1
ATOM 696 C C . PRO A 1 90 ? -4.145 -14.666 -9.843 1.00 91.88 90 PRO A C 1
ATOM 698 O O . PRO A 1 90 ? -4.517 -14.464 -8.687 1.00 91.88 90 PRO A O 1
ATOM 701 N N . GLN A 1 91 ? -2.873 -14.508 -10.213 1.00 92.44 91 GLN A N 1
ATOM 702 C CA . GLN A 1 91 ? -1.811 -14.036 -9.340 1.00 92.44 91 GLN A CA 1
ATOM 703 C C . GLN A 1 91 ? -2.093 -12.634 -8.792 1.00 92.44 91 GLN A C 1
ATOM 705 O O . GLN A 1 91 ? -1.755 -12.365 -7.644 1.00 92.44 91 GLN A O 1
ATOM 710 N N . ILE A 1 92 ? -2.721 -11.755 -9.581 1.00 90.62 92 ILE A N 1
ATOM 711 C CA . ILE A 1 92 ? -3.070 -10.392 -9.163 1.00 90.62 92 ILE A CA 1
ATOM 712 C C . ILE A 1 92 ? -4.238 -10.430 -8.176 1.00 90.62 92 ILE A C 1
ATOM 714 O O . ILE A 1 92 ? -4.153 -9.832 -7.104 1.00 90.62 92 ILE A O 1
ATOM 718 N N . THR A 1 93 ? -5.267 -11.224 -8.469 1.00 94.56 93 THR A N 1
ATOM 719 C CA . THR A 1 93 ? -6.412 -11.439 -7.573 1.00 94.56 93 THR A CA 1
ATOM 720 C C . THR A 1 93 ? -5.972 -11.964 -6.206 1.00 94.56 93 THR A C 1
ATOM 722 O O . THR A 1 93 ? -6.484 -11.538 -5.170 1.00 94.56 93 THR A O 1
ATOM 725 N N . ALA A 1 94 ? -4.969 -12.848 -6.179 1.00 95.38 94 ALA A N 1
ATOM 726 C CA . ALA A 1 94 ? -4.395 -13.359 -4.939 1.00 95.38 94 ALA A CA 1
ATOM 727 C C . ALA A 1 94 ? -3.749 -12.257 -4.079 1.00 95.38 94 ALA A C 1
ATOM 729 O O . ALA A 1 94 ? -3.849 -12.324 -2.855 1.00 95.38 94 ALA A O 1
ATOM 730 N N . ILE A 1 95 ? -3.130 -11.232 -4.682 1.00 95.31 95 ILE A N 1
ATOM 731 C CA . ILE A 1 95 ? -2.552 -10.091 -3.948 1.00 95.31 95 ILE A CA 1
ATOM 732 C C . ILE A 1 95 ? -3.658 -9.341 -3.201 1.00 95.31 95 ILE A C 1
ATOM 734 O O . ILE A 1 95 ? -3.542 -9.123 -1.996 1.00 95.31 95 ILE A O 1
ATOM 738 N N . TYR A 1 96 ? -4.750 -8.988 -3.885 1.00 95.06 96 TYR A N 1
ATOM 739 C CA . TYR A 1 96 ? -5.856 -8.238 -3.281 1.00 95.06 96 TYR A CA 1
ATOM 740 C C . TYR A 1 96 ? -6.628 -9.067 -2.248 1.00 95.06 96 TYR A C 1
ATOM 742 O O . TYR A 1 96 ? -6.921 -8.575 -1.156 1.00 95.06 96 TYR A O 1
ATOM 750 N N . GLY A 1 97 ? -6.873 -10.352 -2.520 1.00 97.00 97 GLY A N 1
ATOM 751 C CA . GLY A 1 97 ? -7.448 -11.272 -1.535 1.00 97.00 97 GLY A CA 1
ATOM 752 C C . GLY A 1 97 ? -6.583 -11.389 -0.273 1.00 97.00 97 GLY A C 1
ATOM 753 O O . GLY A 1 97 ? -7.096 -11.303 0.847 1.00 97.00 97 GLY A O 1
ATOM 754 N N . LEU A 1 98 ? -5.260 -11.509 -0.436 1.00 97.12 98 LEU A N 1
ATOM 755 C CA . LEU A 1 98 ? -4.322 -11.547 0.685 1.00 97.12 98 LEU A CA 1
ATOM 756 C C . LEU A 1 98 ? -4.278 -10.211 1.432 1.00 97.12 98 LEU A C 1
ATOM 758 O O . LEU A 1 98 ? -4.251 -10.217 2.659 1.00 97.12 98 LEU A O 1
ATOM 762 N N . MET A 1 99 ? -4.332 -9.076 0.728 1.00 96.19 99 MET A N 1
ATOM 763 C CA . MET A 1 99 ? -4.363 -7.745 1.341 1.00 96.19 99 MET A CA 1
ATOM 764 C C . MET A 1 99 ? -5.575 -7.620 2.260 1.00 96.19 99 MET A C 1
ATOM 766 O O . MET A 1 99 ? -5.429 -7.271 3.434 1.00 96.19 99 MET A O 1
ATOM 770 N N . GLY A 1 100 ? -6.754 -7.995 1.765 1.00 95.94 100 GLY A N 1
ATOM 771 C CA . GLY A 1 100 ? -7.983 -8.030 2.545 1.00 95.94 100 GLY A CA 1
ATOM 772 C C . GLY A 1 100 ? -7.906 -8.975 3.745 1.00 95.94 100 GLY A C 1
ATOM 773 O O . GLY A 1 100 ? -8.357 -8.620 4.829 1.00 95.94 100 GLY A O 1
ATOM 774 N N . PHE A 1 101 ? -7.298 -10.150 3.611 1.00 96.56 101 PHE A N 1
ATOM 775 C CA . PHE A 1 101 ? -7.185 -11.103 4.718 1.00 96.56 101 PHE A CA 1
ATOM 776 C C . PHE A 1 101 ? -6.177 -10.662 5.793 1.00 96.56 101 PHE A C 1
ATOM 778 O O . PHE A 1 101 ? -6.498 -10.605 6.982 1.00 96.56 101 PHE A O 1
ATOM 785 N N . VAL A 1 102 ? -4.955 -10.327 5.374 1.00 96.62 102 VAL A N 1
ATOM 786 C CA . VAL A 1 102 ? -3.810 -10.024 6.248 1.00 96.62 102 VAL A CA 1
ATOM 787 C C . VAL A 1 102 ? -4.014 -8.727 7.020 1.00 96.62 102 VAL A C 1
ATOM 789 O O . VAL A 1 102 ? -3.593 -8.644 8.175 1.00 96.62 102 VAL A O 1
ATOM 792 N N . SER A 1 103 ? -4.706 -7.745 6.432 1.00 95.75 103 SER A N 1
ATOM 793 C CA . SER A 1 103 ? -4.978 -6.452 7.073 1.00 95.75 103 SER A CA 1
ATOM 794 C C . SER A 1 103 ? -5.554 -6.611 8.477 1.00 95.75 103 SER A C 1
ATOM 796 O O . SER A 1 103 ? -5.071 -5.994 9.424 1.00 95.75 103 SER A O 1
ATOM 798 N N . TYR A 1 104 ? -6.524 -7.507 8.645 1.00 94.88 104 TYR A N 1
ATOM 799 C CA . TYR A 1 104 ? -7.126 -7.795 9.938 1.00 94.88 104 TYR A CA 1
ATOM 800 C C . TYR A 1 104 ? -6.088 -8.204 10.991 1.00 94.88 104 TYR A C 1
ATOM 802 O O . TYR A 1 104 ? -6.010 -7.627 12.075 1.00 94.88 104 TYR A O 1
ATOM 810 N N . PHE A 1 105 ? -5.249 -9.188 10.667 1.00 95.12 105 PHE A N 1
ATOM 811 C CA . PHE A 1 105 ? -4.264 -9.719 11.605 1.00 95.12 105 PHE A CA 1
ATOM 812 C C . PHE A 1 105 ? -3.157 -8.708 11.908 1.00 95.12 105 PHE A C 1
ATOM 814 O O . PHE A 1 105 ? -2.729 -8.605 13.056 1.00 95.12 105 PHE A O 1
ATOM 821 N N . VAL A 1 106 ? -2.747 -7.906 10.923 1.00 95.69 106 VAL A N 1
ATOM 822 C CA . VAL A 1 106 ? -1.770 -6.829 11.135 1.00 95.69 106 VAL A CA 1
ATOM 823 C C . VAL A 1 106 ? -2.301 -5.807 12.140 1.00 95.69 106 VAL A C 1
ATOM 825 O O . VAL A 1 106 ? -1.616 -5.493 13.114 1.00 95.69 106 VAL A O 1
ATOM 828 N N . PHE A 1 107 ? -3.543 -5.345 11.979 1.00 93.62 107 PHE A N 1
ATOM 829 C CA . PHE A 1 107 ? -4.155 -4.415 12.934 1.00 93.62 107 PHE A CA 1
ATOM 830 C C . PHE A 1 107 ? -4.329 -5.036 14.327 1.00 93.62 107 PHE A C 1
ATOM 832 O O . PHE A 1 107 ? -4.160 -4.348 15.336 1.00 93.62 107 PHE A O 1
ATOM 839 N N . MET A 1 108 ? -4.602 -6.341 14.405 1.00 91.06 108 MET A N 1
ATOM 840 C CA . MET A 1 108 ? -4.711 -7.066 15.673 1.00 91.06 108 MET A CA 1
ATOM 841 C C . MET A 1 108 ? -3.375 -7.085 16.425 1.00 91.06 108 MET A C 1
ATOM 843 O O . MET A 1 108 ? -3.349 -6.844 17.632 1.00 91.06 108 MET A O 1
ATOM 847 N N . LEU A 1 109 ? -2.268 -7.330 15.719 1.00 92.25 109 LEU A N 1
ATOM 848 C CA . LEU A 1 109 ? -0.920 -7.322 16.292 1.00 92.25 109 LEU A CA 1
ATOM 849 C C . LEU A 1 109 ? -0.490 -5.909 16.698 1.00 92.25 109 LEU A C 1
ATOM 851 O O . LEU A 1 109 ? -0.002 -5.697 17.806 1.00 92.25 109 LEU A O 1
ATOM 855 N N . ILE A 1 110 ? -0.740 -4.913 15.847 1.00 91.50 110 ILE A N 1
ATOM 856 C CA . ILE A 1 110 ? -0.359 -3.518 16.112 1.00 91.50 110 ILE A CA 1
ATOM 857 C C . ILE A 1 110 ? -1.116 -2.932 17.303 1.00 91.50 110 ILE A C 1
ATOM 859 O O . ILE A 1 110 ? -0.565 -2.109 18.041 1.00 91.50 110 ILE A O 1
ATOM 863 N N . ARG A 1 111 ? -2.342 -3.401 17.564 1.00 87.12 111 ARG A N 1
ATOM 864 C CA . ARG A 1 111 ? -3.097 -3.043 18.774 1.00 87.12 111 ARG A CA 1
ATOM 865 C C . ARG A 1 111 ? -2.328 -3.367 20.061 1.00 87.12 111 ARG A C 1
ATOM 867 O O . ARG A 1 111 ? -2.490 -2.660 21.052 1.00 87.12 111 ARG A O 1
ATOM 874 N N . GLN A 1 112 ? -1.487 -4.401 20.052 1.00 87.44 112 GLN A N 1
ATOM 875 C CA . GLN A 1 112 ? -0.724 -4.842 21.223 1.00 87.44 112 GLN A CA 1
ATOM 876 C C . GLN A 1 112 ? 0.518 -3.972 21.489 1.00 87.44 112 GLN A C 1
ATOM 878 O O . GLN A 1 112 ? 1.037 -3.952 22.608 1.00 87.44 112 GLN A O 1
ATOM 883 N N . ILE A 1 113 ? 0.982 -3.206 20.496 1.00 88.12 113 ILE A N 1
ATOM 884 C CA . ILE A 1 113 ? 2.178 -2.368 20.612 1.00 88.12 113 ILE A CA 1
ATOM 885 C C . ILE A 1 113 ? 1.829 -1.060 21.333 1.00 88.12 113 ILE A C 1
ATOM 887 O O . ILE A 1 113 ? 1.226 -0.143 20.772 1.00 88.12 113 ILE A O 1
ATOM 891 N N . LYS A 1 114 ? 2.259 -0.943 22.595 1.00 84.75 114 LYS A N 1
ATOM 892 C CA . LYS A 1 114 ? 1.999 0.247 23.428 1.00 84.75 114 LYS A CA 1
ATOM 893 C C . LYS A 1 114 ? 2.837 1.465 23.024 1.00 84.75 114 LYS A C 1
ATOM 895 O O . LYS A 1 114 ? 2.375 2.601 23.151 1.00 84.75 114 LYS A O 1
ATOM 900 N N . ASN A 1 115 ? 4.067 1.258 22.545 1.00 89.81 115 ASN A N 1
ATOM 901 C CA . ASN A 1 115 ? 4.992 2.355 22.258 1.00 89.81 115 ASN A CA 1
ATOM 902 C C . ASN A 1 115 ? 4.803 2.921 20.842 1.00 89.81 115 ASN A C 1
ATOM 904 O O . ASN A 1 115 ? 5.461 2.523 19.882 1.00 89.81 115 ASN A O 1
ATOM 908 N N . LYS A 1 116 ? 3.909 3.905 20.736 1.00 87.44 116 LYS A N 1
ATOM 909 C CA . LYS A 1 116 ? 3.536 4.549 19.467 1.00 87.44 116 LYS A CA 1
ATOM 910 C C . LYS A 1 116 ? 4.674 5.326 18.803 1.00 87.44 116 LYS A C 1
ATOM 912 O O . LYS A 1 116 ? 4.712 5.411 17.582 1.00 87.44 116 LYS A O 1
ATOM 917 N N . LYS A 1 117 ? 5.607 5.871 19.592 1.00 87.31 117 LYS A N 1
ATOM 918 C CA . LYS A 1 117 ? 6.761 6.613 19.061 1.00 87.31 117 LYS A CA 1
ATOM 919 C C . LYS A 1 117 ? 7.738 5.686 18.344 1.00 87.31 117 LYS A C 1
ATOM 921 O O . LYS A 1 117 ? 8.256 6.058 17.301 1.00 87.31 117 LYS A O 1
ATOM 926 N N . VAL A 1 118 ? 7.953 4.482 18.880 1.00 90.00 118 VAL A N 1
ATOM 927 C CA . VAL A 1 118 ? 8.840 3.488 18.257 1.00 90.00 118 VAL A CA 1
ATOM 928 C C . VAL A 1 118 ? 8.301 3.058 16.896 1.00 90.00 118 VAL A C 1
ATOM 930 O O . VAL A 1 118 ? 9.072 3.036 15.949 1.00 90.00 118 VAL A O 1
ATOM 933 N N . MET A 1 119 ? 6.990 2.813 16.769 1.00 92.12 119 MET A N 1
ATOM 934 C CA . MET A 1 119 ? 6.370 2.490 15.472 1.00 92.12 119 MET A CA 1
ATOM 935 C C . MET A 1 119 ? 6.659 3.563 14.419 1.00 92.12 119 MET A C 1
ATOM 937 O O . MET A 1 119 ? 7.138 3.247 13.337 1.00 92.12 119 MET A O 1
ATOM 941 N N . PHE A 1 120 ? 6.454 4.832 14.776 1.00 90.62 120 PHE A N 1
ATOM 942 C CA . PHE A 1 120 ? 6.729 5.947 13.876 1.00 90.62 120 PHE A CA 1
ATOM 943 C C . PHE A 1 120 ? 8.216 6.055 13.499 1.00 90.62 120 PHE A C 1
ATOM 945 O O . PHE A 1 120 ? 8.543 6.261 12.337 1.00 90.62 120 PHE A O 1
ATOM 952 N N . ILE A 1 121 ? 9.135 5.879 14.456 1.00 92.19 121 ILE A N 1
ATOM 953 C CA . ILE A 1 121 ? 10.581 5.919 14.179 1.00 92.19 121 ILE A CA 1
ATOM 954 C C . ILE A 1 121 ? 10.989 4.778 13.239 1.00 92.19 121 ILE A C 1
ATOM 956 O O . ILE A 1 121 ? 11.710 5.017 12.273 1.00 92.19 121 ILE A O 1
ATOM 960 N N . VAL A 1 122 ? 10.514 3.556 13.494 1.00 94.12 122 VAL A N 1
ATOM 961 C CA . VAL A 1 122 ? 10.791 2.389 12.642 1.00 94.12 122 VAL A CA 1
ATOM 962 C C . VAL A 1 122 ? 10.239 2.607 11.233 1.00 94.12 122 VAL A C 1
ATOM 964 O O . VAL A 1 122 ? 10.938 2.322 10.263 1.00 94.12 122 VAL A O 1
ATOM 967 N N . GLU A 1 123 ? 9.034 3.165 11.102 1.00 93.75 123 GLU A N 1
ATOM 968 C CA . GLU A 1 123 ? 8.440 3.532 9.812 1.00 93.75 123 GLU A CA 1
ATOM 969 C C . GLU A 1 123 ? 9.325 4.531 9.050 1.00 93.75 123 GLU A C 1
ATOM 971 O O . GLU A 1 123 ? 9.704 4.269 7.910 1.00 93.75 123 GLU A O 1
ATOM 976 N N . MET A 1 124 ? 9.732 5.635 9.689 1.00 93.50 124 MET A N 1
ATOM 977 C CA . MET A 1 124 ? 10.571 6.661 9.054 1.00 93.50 124 MET A CA 1
ATOM 978 C C . MET A 1 124 ? 11.947 6.125 8.639 1.00 93.50 124 MET A C 1
ATOM 980 O O . MET A 1 124 ? 12.412 6.416 7.537 1.00 93.50 124 MET A O 1
ATOM 984 N N . LEU A 1 125 ? 12.595 5.321 9.489 1.00 95.00 125 LEU A N 1
ATOM 985 C CA . LEU A 1 125 ? 13.867 4.672 9.154 1.00 95.00 125 LEU A CA 1
ATOM 986 C C . LEU A 1 125 ? 13.710 3.712 7.970 1.00 95.00 125 LEU A C 1
ATOM 988 O O . LEU A 1 125 ? 14.568 3.678 7.090 1.00 95.00 125 LEU A O 1
ATOM 992 N N . SER A 1 126 ? 12.598 2.976 7.915 1.00 94.38 126 SER A N 1
ATOM 993 C 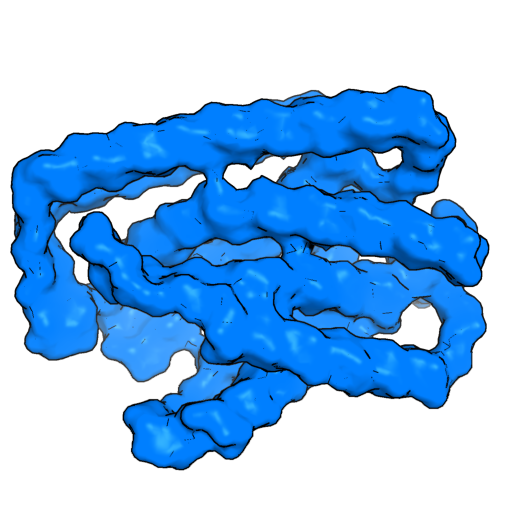CA . SER A 1 126 ? 12.310 2.071 6.801 1.00 94.38 126 SER A CA 1
ATOM 994 C C . SER A 1 126 ? 12.114 2.843 5.496 1.00 94.38 126 SER A C 1
ATOM 996 O O . SER A 1 126 ? 12.698 2.480 4.479 1.00 94.38 126 SER A O 1
ATOM 998 N N . PHE A 1 127 ? 11.376 3.955 5.514 1.00 93.62 127 PHE A N 1
ATOM 999 C CA . PHE A 1 127 ? 11.235 4.819 4.340 1.00 93.62 127 PHE A CA 1
ATOM 1000 C C . PHE A 1 127 ? 12.559 5.449 3.899 1.00 93.62 127 PHE A C 1
ATOM 1002 O O . PHE A 1 127 ? 12.817 5.535 2.701 1.00 93.62 127 PHE A O 1
ATOM 1009 N N . ALA A 1 128 ? 13.420 5.856 4.835 1.00 94.38 128 ALA A N 1
ATOM 1010 C CA . ALA A 1 128 ? 14.754 6.357 4.510 1.00 94.38 128 ALA A CA 1
ATOM 1011 C C . ALA A 1 128 ? 15.627 5.275 3.844 1.00 94.38 128 ALA A C 1
ATOM 1013 O O . ALA A 1 128 ? 16.344 5.558 2.878 1.00 94.38 128 ALA A O 1
ATOM 1014 N N . ALA A 1 129 ? 15.526 4.024 4.305 1.00 95.00 129 ALA A N 1
ATOM 1015 C CA . ALA A 1 129 ? 16.190 2.887 3.673 1.00 95.00 129 ALA A CA 1
ATOM 1016 C C . ALA A 1 129 ? 15.653 2.637 2.254 1.00 95.00 129 ALA A C 1
ATOM 1018 O O . ALA A 1 129 ? 16.441 2.471 1.323 1.00 95.00 129 ALA A O 1
ATOM 1019 N N . VAL A 1 130 ? 14.331 2.689 2.060 1.00 94.25 130 VAL A N 1
ATOM 1020 C CA . VAL A 1 130 ? 13.712 2.558 0.732 1.00 94.25 130 VAL A CA 1
ATOM 1021 C C . VAL A 1 130 ? 14.142 3.692 -0.199 1.00 94.25 130 VAL A C 1
ATOM 1023 O O . VAL A 1 130 ? 14.513 3.426 -1.339 1.00 94.25 130 VAL A O 1
ATOM 1026 N N . LEU A 1 131 ? 14.143 4.942 0.270 1.00 95.19 131 LEU A N 1
ATOM 1027 C CA . LEU A 1 131 ? 14.594 6.095 -0.514 1.00 95.19 131 LEU A CA 1
ATOM 1028 C C . LEU A 1 131 ? 16.038 5.900 -0.989 1.00 95.19 131 LEU A C 1
ATOM 1030 O O . LEU A 1 131 ? 16.337 6.111 -2.165 1.00 95.19 131 LEU A O 1
ATOM 1034 N N . THR A 1 132 ? 16.915 5.449 -0.090 1.00 94.69 132 THR A N 1
ATOM 1035 C CA . THR A 1 132 ? 18.309 5.127 -0.418 1.00 94.69 132 THR A CA 1
ATOM 1036 C C . THR A 1 132 ? 18.386 4.017 -1.467 1.00 94.69 132 THR A C 1
ATOM 1038 O O . THR A 1 132 ? 19.085 4.174 -2.464 1.0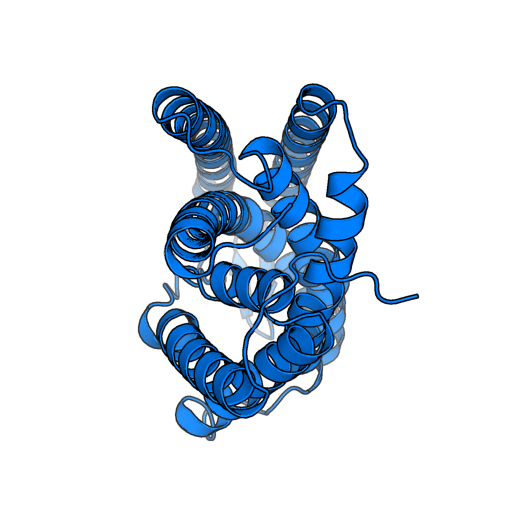0 94.69 132 THR A O 1
ATOM 1041 N N . ALA A 1 133 ? 17.631 2.928 -1.297 1.00 94.19 133 ALA A N 1
ATOM 1042 C CA . ALA A 1 133 ? 17.616 1.806 -2.234 1.00 94.19 133 ALA A CA 1
ATOM 1043 C C . ALA A 1 133 ? 17.131 2.213 -3.636 1.00 94.19 133 ALA A C 1
ATOM 1045 O O . ALA A 1 133 ? 17.767 1.866 -4.630 1.00 94.19 133 ALA A O 1
ATOM 1046 N N . VAL A 1 134 ? 16.047 2.991 -3.725 1.00 93.06 134 VAL A N 1
ATOM 1047 C CA . VAL A 1 134 ? 15.521 3.499 -5.002 1.00 93.06 134 VAL A CA 1
ATOM 1048 C C . VAL A 1 134 ? 16.514 4.456 -5.658 1.00 93.06 134 VAL A C 1
ATOM 1050 O O . VAL A 1 134 ? 16.760 4.356 -6.859 1.00 93.06 134 VAL A O 1
ATOM 1053 N N . THR A 1 135 ? 17.136 5.341 -4.876 1.00 94.12 135 THR A N 1
ATOM 1054 C CA . THR A 1 135 ? 18.151 6.276 -5.382 1.00 94.12 135 THR A CA 1
ATOM 1055 C C . THR A 1 135 ? 19.348 5.524 -5.955 1.00 94.12 135 THR A C 1
ATOM 1057 O O . THR A 1 135 ? 19.747 5.801 -7.081 1.00 94.12 135 THR A O 1
ATOM 1060 N N . LEU A 1 136 ? 19.882 4.537 -5.230 1.00 94.12 136 LEU A N 1
ATOM 1061 C CA . LEU A 1 136 ? 20.985 3.698 -5.708 1.00 94.12 136 LEU A CA 1
ATOM 1062 C C . LEU A 1 136 ? 20.609 2.918 -6.970 1.00 94.12 136 LEU A C 1
ATOM 1064 O O . LEU A 1 136 ? 21.398 2.848 -7.907 1.00 94.12 136 LEU A O 1
ATOM 1068 N N . PHE A 1 137 ? 19.401 2.357 -7.030 1.00 92.75 137 PHE A N 1
ATOM 1069 C CA . PHE A 1 137 ? 18.955 1.623 -8.210 1.00 92.75 137 PHE A CA 1
ATOM 1070 C C . PHE A 1 137 ? 18.916 2.516 -9.456 1.00 92.75 137 PHE A C 1
ATOM 1072 O O . PHE A 1 137 ? 19.433 2.139 -10.505 1.00 92.75 137 PHE A O 1
ATOM 1079 N N . ILE A 1 138 ? 18.330 3.708 -9.345 1.00 91.06 138 ILE A N 1
ATOM 1080 C CA . ILE A 1 138 ? 18.166 4.627 -10.477 1.00 91.06 138 ILE A CA 1
ATOM 1081 C C . ILE A 1 138 ? 19.506 5.243 -10.904 1.00 91.06 138 ILE A C 1
ATOM 1083 O O . ILE A 1 138 ? 19.707 5.520 -12.085 1.00 91.06 138 ILE A O 1
ATOM 1087 N N . THR A 1 139 ? 20.443 5.462 -9.978 1.00 91.38 139 THR A N 1
ATOM 1088 C CA . THR A 1 139 ? 21.759 6.009 -10.332 1.00 91.38 139 THR A CA 1
ATOM 1089 C C . THR A 1 139 ? 22.639 4.981 -11.034 1.00 91.38 139 THR A C 1
ATOM 1091 O O . THR A 1 139 ? 23.266 5.331 -12.036 1.00 91.38 139 THR A O 1
ATOM 1094 N N . LEU A 1 140 ? 22.643 3.731 -10.558 1.00 92.44 140 LEU A N 1
ATOM 1095 C CA . LEU A 1 140 ? 23.478 2.646 -11.086 1.00 92.44 140 LEU A CA 1
ATOM 1096 C C . LEU A 1 140 ? 22.986 2.085 -12.426 1.00 92.44 140 LEU A C 1
ATOM 1098 O O . LEU A 1 140 ? 23.797 1.583 -13.201 1.00 92.44 140 LEU A O 1
ATOM 1102 N N . ASN A 1 141 ? 21.687 2.175 -12.716 1.00 90.25 141 ASN A N 1
ATOM 1103 C CA . ASN A 1 141 ? 21.121 1.694 -13.974 1.00 90.25 141 ASN A CA 1
ATOM 1104 C C . ASN A 1 141 ? 20.922 2.853 -14.963 1.00 90.25 141 ASN A C 1
ATOM 1106 O O . ASN A 1 141 ? 20.543 3.962 -14.587 1.00 90.25 141 ASN A O 1
ATOM 1110 N N . ASN A 1 142 ? 21.185 2.598 -16.244 1.00 87.62 142 ASN A N 1
ATOM 1111 C CA . ASN A 1 142 ? 20.907 3.543 -17.335 1.00 87.62 142 ASN A CA 1
ATOM 1112 C C . ASN A 1 142 ? 19.690 3.125 -18.161 1.00 87.62 142 ASN A C 1
ATOM 1114 O O . ASN A 1 142 ? 19.111 3.951 -18.858 1.00 87.62 142 ASN A O 1
ATOM 1118 N N . GLU A 1 143 ? 19.295 1.859 -18.071 1.00 86.88 143 GLU A N 1
ATOM 1119 C CA . GLU A 1 143 ? 18.210 1.281 -18.849 1.00 86.88 143 GLU A CA 1
ATOM 1120 C C . GLU A 1 143 ? 17.365 0.366 -17.966 1.00 86.88 143 GLU A C 1
ATOM 1122 O O . GLU A 1 143 ? 17.857 -0.267 -17.030 1.00 86.88 143 GLU A O 1
ATOM 1127 N N . ILE A 1 144 ? 16.073 0.327 -18.267 1.00 83.81 144 ILE A N 1
ATOM 1128 C CA . ILE A 1 144 ? 15.048 -0.445 -17.575 1.00 83.81 144 ILE A CA 1
ATOM 1129 C C . ILE A 1 144 ? 14.259 -1.196 -18.637 1.00 83.81 144 ILE A C 1
ATOM 1131 O O . ILE A 1 144 ? 13.657 -0.583 -19.515 1.00 83.81 144 ILE A O 1
ATOM 1135 N N . THR A 1 145 ? 14.199 -2.517 -18.536 1.00 80.19 145 THR A N 1
ATOM 1136 C CA . THR A 1 145 ? 13.360 -3.345 -19.403 1.00 80.19 145 THR A CA 1
ATOM 1137 C C . THR A 1 145 ? 12.032 -3.654 -18.719 1.00 80.19 145 THR A C 1
ATOM 1139 O O . THR A 1 145 ? 11.981 -4.232 -17.632 1.00 80.19 145 THR A O 1
ATOM 1142 N N . LEU A 1 146 ? 10.929 -3.261 -19.359 1.00 75.75 146 LEU A N 1
ATOM 1143 C CA . LEU A 1 146 ? 9.578 -3.607 -18.929 1.00 75.75 146 LEU A CA 1
ATOM 1144 C C . LEU A 1 146 ? 8.877 -4.342 -20.072 1.00 75.75 146 LEU A C 1
ATOM 1146 O O . LEU A 1 146 ? 8.691 -3.789 -21.156 1.00 75.75 146 LEU A O 1
ATOM 1150 N N . TYR A 1 147 ? 8.483 -5.588 -19.821 1.00 72.88 147 TYR A N 1
ATOM 1151 C CA . TYR A 1 147 ? 7.977 -6.509 -20.841 1.00 72.88 147 TYR A CA 1
ATOM 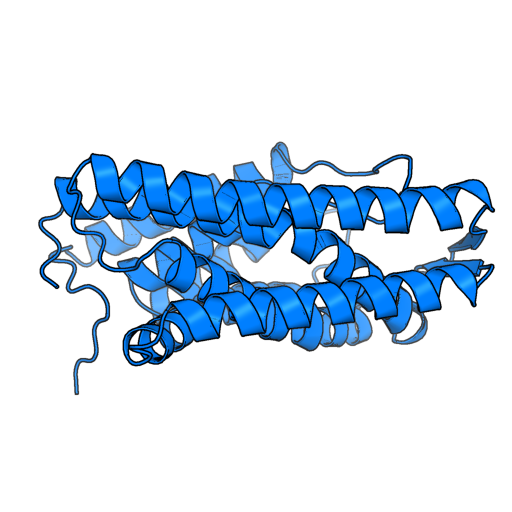1152 C C . TYR A 1 147 ? 8.982 -6.682 -21.991 1.00 72.88 147 TYR A C 1
ATOM 1154 O O . TYR A 1 147 ? 10.006 -7.333 -21.809 1.00 72.88 147 TYR A O 1
ATOM 1162 N N . SER A 1 148 ? 8.706 -6.085 -23.151 1.00 73.25 148 SER A N 1
ATOM 1163 C CA . SER A 1 148 ? 9.538 -6.113 -24.359 1.00 73.25 148 SER A CA 1
ATOM 1164 C C . SER A 1 148 ? 10.141 -4.750 -24.717 1.00 73.25 148 SER A C 1
ATOM 1166 O O . SER A 1 148 ? 10.784 -4.629 -25.756 1.00 73.25 148 SER A O 1
ATOM 1168 N N . SER A 1 149 ? 9.906 -3.721 -23.899 1.00 77.12 149 SER A N 1
ATOM 1169 C CA . SER A 1 149 ? 10.337 -2.349 -24.170 1.00 77.12 149 SER A CA 1
ATOM 1170 C C . SER A 1 149 ? 11.454 -1.943 -23.218 1.00 77.12 149 SER A C 1
ATOM 1172 O O . SER A 1 149 ? 11.315 -2.051 -21.997 1.00 77.12 149 SER A O 1
ATOM 1174 N N . THR A 1 150 ? 12.552 -1.442 -23.779 1.00 83.12 150 THR A N 1
ATOM 1175 C CA . THR A 1 150 ? 13.652 -0.853 -23.012 1.00 83.12 150 THR A CA 1
ATOM 1176 C C . THR A 1 150 ? 13.439 0.650 -22.900 1.00 83.12 150 THR A C 1
ATOM 1178 O O . THR A 1 150 ? 13.289 1.344 -23.903 1.00 83.12 150 THR A O 1
ATOM 1181 N N . TYR A 1 151 ? 13.424 1.149 -21.672 1.00 82.75 151 TYR A N 1
ATOM 1182 C CA . TYR A 1 151 ? 13.326 2.561 -21.340 1.00 82.75 151 TYR A CA 1
ATOM 1183 C C . TYR A 1 151 ? 14.685 3.049 -20.852 1.00 82.75 151 TYR A C 1
ATOM 1185 O O . TYR A 1 151 ? 15.250 2.492 -19.910 1.00 82.75 151 TYR A O 1
ATOM 1193 N N . THR A 1 152 ? 15.203 4.101 -21.472 1.00 87.94 152 THR A N 1
ATOM 1194 C CA . THR A 1 152 ? 16.427 4.772 -21.031 1.00 87.94 152 THR A CA 1
ATOM 1195 C C . THR A 1 152 ? 16.110 5.724 -19.883 1.00 87.94 152 THR A C 1
ATOM 1197 O O . THR A 1 152 ? 15.181 6.526 -19.985 1.00 87.94 152 THR A O 1
ATOM 1200 N N . ILE A 1 153 ? 16.881 5.655 -18.798 1.00 87.81 153 ILE A N 1
ATOM 1201 C CA . ILE A 1 153 ? 16.779 6.587 -17.674 1.00 87.81 153 ILE A CA 1
ATOM 1202 C C . ILE A 1 153 ? 17.619 7.822 -17.995 1.00 87.81 153 ILE A C 1
ATOM 1204 O O . ILE A 1 153 ? 18.853 7.776 -17.992 1.00 87.81 153 ILE A O 1
ATOM 1208 N N . GLU A 1 154 ? 16.953 8.947 -18.217 1.00 90.12 154 GLU A N 1
ATOM 1209 C CA . GLU A 1 154 ? 17.623 10.218 -18.473 1.00 90.12 154 GLU A CA 1
ATOM 1210 C C . GLU A 1 154 ? 18.207 10.826 -17.190 1.00 90.12 154 GLU A C 1
ATOM 1212 O O . GLU A 1 154 ? 17.727 10.602 -16.076 1.00 90.12 154 GLU A O 1
ATOM 1217 N N . ILE A 1 155 ? 19.240 11.662 -17.332 1.00 90.69 155 ILE A N 1
ATOM 1218 C CA . ILE A 1 155 ? 19.945 12.239 -16.179 1.00 90.69 155 ILE A CA 1
ATOM 1219 C C . ILE A 1 155 ? 19.033 13.082 -15.279 1.00 90.69 155 ILE A C 1
ATOM 1221 O O . ILE A 1 155 ? 19.174 13.059 -14.056 1.00 90.69 155 ILE A O 1
ATOM 1225 N N . TRP A 1 156 ? 18.049 13.775 -15.859 1.00 89.31 156 TRP A N 1
ATOM 1226 C CA . TRP A 1 156 ? 17.090 14.555 -15.084 1.00 89.31 156 TRP A CA 1
ATOM 1227 C C . TRP A 1 156 ? 16.157 13.655 -14.265 1.00 89.31 156 TRP A C 1
ATOM 1229 O O . TRP A 1 156 ? 15.804 14.031 -13.152 1.00 89.31 156 TRP A O 1
ATOM 1239 N N . GLN A 1 157 ? 15.813 12.450 -14.743 1.00 89.69 157 GLN A N 1
ATOM 1240 C CA . GLN A 1 157 ? 15.003 11.481 -13.992 1.00 89.69 157 GLN A CA 1
ATOM 1241 C C . GLN A 1 157 ? 15.774 10.949 -12.781 1.00 89.69 157 GLN A C 1
ATOM 1243 O O . GLN A 1 157 ? 15.195 10.801 -11.703 1.00 89.69 157 GLN A O 1
ATOM 1248 N N . LYS A 1 158 ? 17.094 10.750 -12.922 1.00 91.06 158 LYS A N 1
ATOM 1249 C CA . LYS A 1 158 ? 17.977 10.342 -11.815 1.00 91.06 158 LYS A CA 1
ATOM 1250 C C . LYS A 1 158 ? 18.010 11.347 -10.666 1.00 91.06 158 LYS A C 1
ATOM 1252 O O . LYS A 1 158 ? 18.242 10.953 -9.529 1.00 91.06 158 LYS A O 1
ATOM 1257 N N . ILE A 1 159 ? 17.759 12.623 -10.953 1.00 92.38 159 ILE A N 1
ATOM 1258 C CA . ILE A 1 159 ? 17.701 13.698 -9.954 1.00 92.38 159 ILE A CA 1
ATOM 1259 C C . ILE A 1 159 ? 16.261 13.908 -9.470 1.00 92.38 159 ILE A C 1
ATOM 1261 O O . ILE A 1 159 ? 16.007 13.979 -8.267 1.00 92.38 159 ILE A O 1
ATOM 1265 N N . ALA A 1 160 ? 15.305 13.984 -10.399 1.00 91.81 160 ALA A N 1
ATOM 1266 C CA . ALA A 1 160 ? 13.914 14.296 -10.105 1.00 91.81 160 ALA A CA 1
ATOM 1267 C C . ALA A 1 160 ? 13.244 13.215 -9.251 1.00 91.81 160 ALA A C 1
ATOM 1269 O O . ALA A 1 160 ? 12.531 13.555 -8.310 1.00 91.81 160 ALA A O 1
ATOM 1270 N N . ILE A 1 161 ? 13.481 11.927 -9.528 1.00 91.44 161 ILE A N 1
ATOM 1271 C CA . ILE A 1 161 ? 12.815 10.840 -8.800 1.00 91.44 161 ILE A CA 1
ATOM 1272 C C . ILE A 1 161 ? 13.195 10.842 -7.307 1.00 91.44 161 ILE A C 1
ATOM 1274 O O . ILE A 1 161 ? 12.278 10.931 -6.486 1.00 91.44 161 ILE A O 1
ATOM 1278 N N . PRO A 1 162 ? 14.485 10.818 -6.906 1.00 93.44 162 PRO A N 1
ATOM 1279 C CA . PRO A 1 162 ? 14.855 10.918 -5.493 1.00 93.44 162 PRO A CA 1
ATOM 1280 C C . PRO A 1 162 ? 14.336 12.190 -4.816 1.00 93.44 162 PRO A C 1
ATOM 1282 O O . PRO A 1 162 ? 13.861 12.127 -3.683 1.00 93.44 162 PRO A O 1
ATOM 1285 N N . LEU A 1 163 ? 14.372 13.333 -5.513 1.00 94.12 163 LEU A N 1
ATOM 1286 C CA . LEU A 1 163 ? 13.872 14.605 -4.988 1.00 94.12 163 LEU A CA 1
ATOM 1287 C C . LEU A 1 163 ? 12.363 14.545 -4.700 1.00 94.12 163 LEU A C 1
ATOM 1289 O O . LEU A 1 163 ? 11.918 14.961 -3.630 1.00 94.12 163 LEU A O 1
ATOM 1293 N N . ILE A 1 164 ? 11.578 13.996 -5.633 1.00 92.44 164 ILE A N 1
ATOM 1294 C CA . ILE A 1 164 ? 10.129 13.820 -5.482 1.00 92.44 164 ILE A CA 1
ATOM 1295 C C . ILE A 1 164 ? 9.831 12.864 -4.326 1.00 92.44 164 ILE A C 1
ATOM 1297 O O . ILE A 1 164 ? 8.979 13.167 -3.497 1.00 92.44 164 ILE A O 1
ATOM 1301 N N . LEU A 1 165 ? 10.542 11.738 -4.221 1.00 92.75 165 LEU A N 1
ATOM 1302 C CA . LEU A 1 165 ? 10.347 10.785 -3.124 1.00 92.75 165 LEU A CA 1
ATOM 1303 C C . LEU A 1 165 ? 10.717 11.386 -1.764 1.00 92.75 165 LEU A C 1
ATOM 1305 O O . LEU A 1 165 ? 10.008 11.163 -0.785 1.00 92.75 165 LEU A O 1
ATOM 1309 N N . PHE A 1 166 ? 11.776 12.193 -1.696 1.00 94.56 166 PHE A N 1
ATOM 1310 C CA . PHE A 1 166 ? 12.134 12.927 -0.484 1.00 94.56 166 PHE A CA 1
ATOM 1311 C C . PHE A 1 166 ? 11.049 13.942 -0.095 1.00 94.56 166 PHE A C 1
ATOM 1313 O O . PHE A 1 166 ? 10.642 14.003 1.067 1.00 94.56 166 PHE A O 1
ATOM 1320 N N . ALA A 1 167 ? 10.520 14.692 -1.066 1.00 93.62 167 ALA A N 1
ATOM 1321 C CA . ALA A 1 167 ? 9.403 15.604 -0.840 1.00 93.62 167 ALA A CA 1
ATOM 1322 C C . ALA A 1 167 ? 8.143 14.858 -0.366 1.00 93.62 167 ALA A C 1
ATOM 1324 O O . ALA A 1 167 ? 7.479 15.308 0.570 1.00 93.62 167 ALA A O 1
ATOM 1325 N N . LEU A 1 168 ? 7.843 13.691 -0.947 1.00 91.69 168 LEU A N 1
ATOM 1326 C CA . LEU A 1 168 ? 6.740 12.827 -0.520 1.00 91.69 168 LEU A CA 1
ATOM 1327 C C . LEU A 1 168 ? 6.949 12.282 0.896 1.00 91.69 168 LEU A C 1
ATOM 1329 O O . LEU A 1 168 ? 5.997 12.255 1.669 1.00 91.69 168 LEU A O 1
ATOM 1333 N N . LEU A 1 169 ? 8.173 11.913 1.278 1.00 92.38 169 LEU A N 1
ATOM 1334 C CA . LEU A 1 169 ? 8.492 11.484 2.643 1.00 92.38 169 LEU A CA 1
ATOM 1335 C C . LEU A 1 169 ? 8.259 12.607 3.661 1.00 92.38 169 LEU A C 1
ATOM 1337 O O . LEU A 1 169 ? 7.654 12.390 4.716 1.00 92.38 169 LEU A O 1
ATOM 1341 N N . ALA A 1 170 ? 8.699 13.8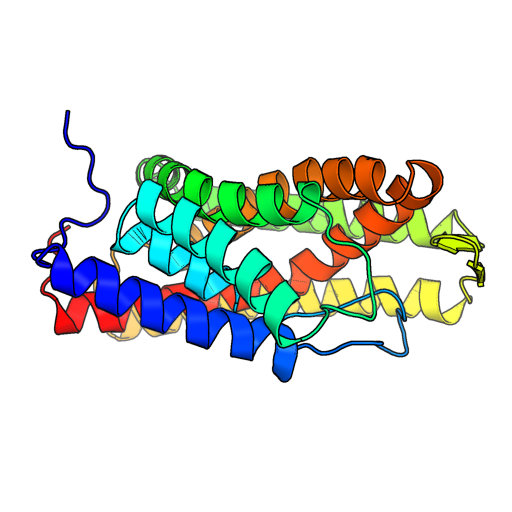25 3.341 1.00 92.44 170 ALA A N 1
ATOM 1342 C CA . ALA A 1 170 ? 8.432 14.995 4.170 1.00 92.44 170 ALA A CA 1
ATOM 1343 C C . ALA A 1 170 ? 6.920 15.267 4.275 1.00 92.44 170 ALA A C 1
ATOM 1345 O O . ALA A 1 170 ? 6.399 15.462 5.375 1.00 92.44 170 ALA A O 1
ATOM 1346 N N . ALA A 1 171 ? 6.194 15.201 3.154 1.00 90.12 171 ALA A N 1
ATOM 1347 C CA . ALA A 1 171 ? 4.743 15.366 3.119 1.00 90.12 171 ALA A CA 1
ATOM 1348 C C . ALA A 1 171 ? 4.011 14.288 3.937 1.00 90.12 171 ALA A C 1
ATOM 1350 O O . ALA A 1 171 ? 3.104 14.615 4.701 1.00 90.12 171 ALA A O 1
ATOM 1351 N N . LEU A 1 172 ? 4.436 13.026 3.844 1.00 87.12 172 LEU A N 1
ATOM 1352 C CA . LEU A 1 172 ? 3.930 11.894 4.624 1.00 87.12 172 LEU A CA 1
ATOM 1353 C C . LEU A 1 172 ? 4.114 12.141 6.121 1.00 87.12 172 LEU A C 1
ATOM 1355 O O . LEU A 1 172 ? 3.163 12.029 6.895 1.00 87.12 172 LEU A O 1
ATOM 1359 N N . THR A 1 173 ? 5.314 12.564 6.520 1.00 90.00 173 THR A N 1
ATOM 1360 C CA . THR A 1 173 ? 5.649 12.903 7.909 1.00 90.00 173 THR A CA 1
ATOM 1361 C C . THR A 1 173 ? 4.716 13.994 8.441 1.00 90.00 173 THR A C 1
ATOM 1363 O O . THR A 1 173 ? 4.112 13.849 9.507 1.00 90.00 173 THR A O 1
ATOM 1366 N N . ILE A 1 174 ? 4.544 15.076 7.673 1.00 90.75 174 ILE A N 1
ATOM 1367 C CA . ILE A 1 174 ? 3.647 16.185 8.017 1.00 90.75 174 ILE A CA 1
ATOM 1368 C C . ILE A 1 174 ? 2.196 15.698 8.099 1.00 90.75 174 ILE A C 1
ATOM 1370 O O . ILE A 1 174 ? 1.499 16.035 9.057 1.00 90.75 174 ILE A O 1
ATOM 1374 N N . CYS A 1 175 ? 1.747 14.885 7.141 1.00 86.56 175 CYS A N 1
ATOM 1375 C CA . CYS A 1 175 ? 0.387 14.362 7.072 1.00 86.56 175 CYS A CA 1
ATOM 1376 C C . CYS A 1 175 ? 0.042 13.517 8.304 1.00 86.56 175 CYS A C 1
ATOM 1378 O O . CYS A 1 175 ? -0.985 13.762 8.940 1.00 86.56 175 CYS A O 1
ATOM 1380 N N . ILE A 1 176 ? 0.913 12.587 8.706 1.00 87.38 176 ILE A N 1
ATOM 1381 C CA . ILE A 1 176 ? 0.698 11.740 9.890 1.00 87.38 176 ILE A CA 1
ATOM 1382 C C . ILE A 1 176 ? 0.628 12.601 11.157 1.00 87.38 176 ILE A C 1
ATOM 1384 O O . ILE A 1 176 ? -0.304 12.459 11.952 1.00 87.38 176 ILE A O 1
ATOM 1388 N N . ILE A 1 177 ? 1.565 13.541 11.333 1.00 89.88 177 ILE A N 1
ATOM 1389 C CA . ILE A 1 177 ? 1.593 14.434 12.503 1.00 89.88 177 ILE A CA 1
ATOM 1390 C C . ILE A 1 177 ? 0.351 15.332 12.538 1.00 89.88 177 ILE A C 1
ATOM 1392 O O . ILE A 1 177 ? -0.228 15.557 13.605 1.00 89.88 177 ILE A O 1
ATOM 1396 N N . PHE A 1 178 ? -0.067 15.865 11.390 1.00 88.06 178 PHE A N 1
ATOM 1397 C CA . PHE A 1 178 ? -1.253 16.708 11.290 1.00 88.06 178 PHE A CA 1
ATOM 1398 C C . PHE A 1 178 ? -2.521 15.920 11.618 1.00 88.06 178 PHE A C 1
ATOM 1400 O O . PHE A 1 178 ? -3.321 16.373 12.434 1.00 88.06 178 PHE A O 1
ATOM 1407 N N . THR A 1 179 ? -2.658 14.723 11.051 1.00 85.44 179 THR A N 1
ATOM 1408 C CA . THR A 1 179 ? -3.772 13.798 11.285 1.00 85.44 179 THR A CA 1
ATOM 1409 C C . THR A 1 179 ? -3.888 13.455 12.772 1.00 85.44 179 THR A C 1
ATOM 1411 O O . THR A 1 179 ? -4.943 13.630 13.381 1.00 85.44 179 THR A O 1
ATOM 1414 N N . GLU A 1 180 ? -2.771 13.096 13.406 1.00 85.69 180 GLU A N 1
ATOM 1415 C CA . GLU A 1 180 ? -2.677 12.853 14.848 1.00 85.69 180 GLU A CA 1
ATOM 1416 C C . GLU A 1 180 ? -3.131 14.067 15.681 1.00 85.69 180 GLU A C 1
ATOM 1418 O O . GLU A 1 180 ? -3.913 13.944 16.629 1.00 85.69 180 GLU A O 1
ATOM 1423 N N . ARG A 1 181 ? -2.626 15.264 15.353 1.00 87.00 181 ARG A N 1
ATOM 1424 C CA . ARG A 1 181 ? -2.956 16.502 16.079 1.00 87.00 181 ARG A CA 1
ATOM 1425 C C . ARG A 1 181 ? -4.420 16.889 15.901 1.00 87.00 181 ARG A C 1
ATOM 1427 O O . ARG A 1 181 ? -5.049 17.322 16.867 1.00 87.00 181 ARG A O 1
ATOM 1434 N N . TYR A 1 182 ? -4.950 16.745 14.692 1.00 83.94 182 TYR A N 1
ATOM 1435 C CA . TYR A 1 182 ? -6.340 17.039 14.366 1.00 83.94 182 TYR A CA 1
ATOM 1436 C C . TYR A 1 182 ? -7.291 16.170 15.197 1.00 83.94 182 TYR A C 1
ATOM 1438 O O . TYR A 1 182 ? -8.211 16.697 15.826 1.00 83.94 182 TYR A O 1
ATOM 1446 N N . PHE A 1 183 ? -7.022 14.865 15.293 1.00 77.75 183 PHE A N 1
ATOM 1447 C CA . PHE A 1 183 ? -7.881 13.947 16.042 1.00 77.75 183 PHE A CA 1
ATOM 1448 C C . PHE A 1 183 ? -7.749 14.082 17.558 1.00 77.75 183 PHE A C 1
ATOM 1450 O O . PHE A 1 183 ? -8.767 14.093 18.253 1.00 77.75 183 PHE A O 1
ATOM 1457 N N . LYS A 1 184 ? -6.543 14.328 18.090 1.00 81.50 184 LYS A N 1
ATOM 1458 C CA . LYS A 1 184 ? -6.379 14.636 19.523 1.00 81.50 184 LYS A CA 1
ATOM 1459 C C . LYS A 1 184 ? -7.174 15.862 19.962 1.00 81.50 184 LYS A C 1
ATOM 1461 O O . LYS A 1 184 ? -7.784 15.837 21.028 1.00 81.50 184 LYS A O 1
ATOM 1466 N N . LYS A 1 185 ? -7.199 16.923 19.147 1.00 79.75 185 LYS A N 1
ATOM 1467 C CA . LYS A 1 185 ? -7.952 18.150 19.460 1.00 79.75 185 LYS A CA 1
ATOM 1468 C C . LYS A 1 185 ? -9.459 17.913 19.553 1.00 79.75 185 LYS A C 1
ATOM 1470 O O . LYS A 1 185 ? -10.114 18.562 20.361 1.00 79.75 185 LYS A O 1
ATOM 1475 N N . ARG A 1 186 ? -10.011 16.986 18.764 1.00 73.44 186 ARG A N 1
ATOM 1476 C CA . ARG A 1 186 ? -11.452 16.689 18.764 1.00 73.44 186 ARG A CA 1
ATOM 1477 C C . ARG A 1 186 ? -11.912 15.780 19.905 1.00 73.44 186 ARG A C 1
ATOM 1479 O O . ARG A 1 186 ? -13.109 15.551 20.015 1.00 73.44 186 ARG A O 1
ATOM 1486 N N . LYS A 1 187 ? -10.999 15.278 20.752 1.00 65.62 187 LYS A N 1
ATOM 1487 C CA . LYS A 1 187 ? -11.281 14.257 21.785 1.00 65.62 187 LYS A CA 1
ATOM 1488 C C . LYS A 1 187 ? -12.018 13.023 21.234 1.00 65.62 187 LYS A C 1
ATOM 1490 O O . LYS A 1 187 ? -12.629 12.282 21.999 1.00 65.62 187 LYS A O 1
ATOM 1495 N N . ASP A 1 188 ? -11.947 12.785 19.924 1.00 63.78 188 ASP A N 1
ATOM 1496 C CA . ASP A 1 188 ? -12.493 11.580 19.312 1.00 63.78 188 ASP A CA 1
ATOM 1497 C C . ASP A 1 188 ? -11.610 10.407 19.757 1.00 63.78 188 ASP A C 1
ATOM 1499 O O . ASP A 1 188 ? -10.445 10.311 19.363 1.00 63.78 188 ASP A O 1
ATOM 1503 N N . SER A 1 189 ? -12.134 9.526 20.614 1.00 58.66 189 SER A N 1
ATOM 1504 C CA . SER A 1 189 ? -11.428 8.312 21.023 1.00 58.66 189 SER A CA 1
ATOM 1505 C C . SER A 1 189 ? -11.396 7.331 19.851 1.00 58.66 189 SER A C 1
ATOM 1507 O O . SER A 1 189 ? -12.285 6.500 19.672 1.00 58.66 189 SER A O 1
ATOM 1509 N N . GLN A 1 190 ? -10.385 7.443 18.995 1.00 65.94 190 GLN A N 1
ATOM 1510 C CA . GLN A 1 190 ? -10.174 6.470 17.927 1.00 65.94 190 GLN A CA 1
ATOM 1511 C C . GLN A 1 190 ? -9.743 5.118 18.515 1.00 65.94 190 GLN A C 1
ATOM 1513 O O . GLN A 1 190 ? -8.952 5.071 19.457 1.00 65.94 190 GLN A O 1
ATOM 1518 N N . LEU A 1 191 ? -10.227 4.024 17.915 1.00 70.44 191 LEU A N 1
ATOM 1519 C CA . LEU A 1 191 ? -9.754 2.657 18.193 1.00 70.44 191 LEU A CA 1
ATOM 1520 C C . LEU A 1 191 ? -8.243 2.523 17.945 1.00 70.44 191 LEU A C 1
ATOM 1522 O O . LEU A 1 191 ? -7.539 1.849 18.693 1.00 70.44 191 LEU A O 1
ATOM 1526 N N . PHE A 1 192 ? -7.749 3.205 16.908 1.00 81.12 192 PHE A N 1
ATOM 1527 C CA . PHE A 1 192 ? -6.339 3.267 16.547 1.00 81.12 192 PHE A CA 1
ATOM 1528 C C . PHE A 1 192 ? -5.897 4.706 16.378 1.00 81.12 192 PHE A C 1
ATOM 1530 O O . PHE A 1 192 ? -6.606 5.526 15.804 1.00 81.12 192 PHE A O 1
ATOM 1537 N N . ASN A 1 193 ? -4.693 4.991 16.852 1.00 85.88 193 ASN A N 1
ATOM 1538 C CA . ASN A 1 193 ? -4.072 6.287 16.649 1.00 85.88 193 ASN A CA 1
ATOM 1539 C C . ASN A 1 193 ? -3.529 6.432 15.222 1.00 85.88 193 ASN A C 1
ATOM 1541 O O . ASN A 1 193 ? -3.179 5.419 14.615 1.00 85.88 193 ASN A O 1
ATOM 1545 N N . ALA A 1 194 ? -3.323 7.656 14.726 1.00 88.75 194 ALA A N 1
ATOM 1546 C CA . ALA A 1 194 ? -2.823 7.865 13.361 1.00 88.75 194 ALA A CA 1
ATOM 1547 C C . ALA A 1 194 ? -1.473 7.160 13.119 1.00 88.75 194 ALA A C 1
ATOM 1549 O O . ALA A 1 194 ? -1.288 6.522 12.087 1.00 88.75 194 ALA A O 1
ATOM 1550 N N . TYR A 1 195 ? -0.572 7.165 14.111 1.00 90.94 195 TYR A N 1
ATOM 1551 C CA . TYR A 1 195 ? 0.686 6.403 14.046 1.00 90.94 195 TYR A CA 1
ATOM 1552 C C . TYR A 1 195 ? 0.485 4.884 13.924 1.00 90.94 195 TYR A C 1
ATOM 1554 O O . TYR A 1 195 ? 1.253 4.218 13.245 1.00 90.94 195 TYR A O 1
ATOM 1562 N N . GLN A 1 196 ? -0.531 4.321 14.587 1.00 91.50 196 GLN A N 1
ATOM 1563 C CA . GLN A 1 196 ? -0.822 2.884 14.507 1.00 91.50 196 GLN A CA 1
ATOM 1564 C C . GLN A 1 196 ? -1.425 2.520 13.154 1.00 91.50 196 GLN A C 1
ATOM 1566 O O . GLN A 1 196 ? -1.040 1.511 12.576 1.00 91.50 196 GLN A O 1
ATOM 1571 N N . VAL A 1 197 ? -2.340 3.352 12.647 1.00 92.81 197 VAL A N 1
ATOM 1572 C CA . VAL A 1 197 ? -2.922 3.168 11.314 1.00 92.81 197 VAL A CA 1
ATOM 1573 C C . VAL A 1 197 ? -1.830 3.258 10.250 1.00 92.81 197 VAL A C 1
ATOM 1575 O O . VAL A 1 197 ? -1.776 2.388 9.386 1.00 92.81 197 VAL A O 1
ATOM 1578 N N . SER A 1 198 ? -0.927 4.241 10.343 1.00 94.19 198 SER A N 1
ATOM 1579 C CA . SER A 1 198 ? 0.170 4.388 9.379 1.00 94.19 198 SER A CA 1
ATOM 1580 C C . SER A 1 198 ? 1.122 3.216 9.395 1.00 94.19 198 SER A C 1
ATOM 1582 O O . SER A 1 198 ? 1.360 2.604 8.358 1.00 94.19 198 SER A O 1
ATOM 1584 N N . PHE A 1 199 ? 1.567 2.819 10.586 1.00 95.44 199 PHE A N 1
ATOM 1585 C CA . PHE A 1 199 ? 2.442 1.668 10.727 1.00 95.44 199 PHE A CA 1
ATOM 1586 C C . PHE A 1 199 ? 1.785 0.382 10.205 1.00 95.44 199 PHE A C 1
ATOM 1588 O O . PHE A 1 199 ? 2.437 -0.424 9.549 1.00 95.44 199 PHE A O 1
ATOM 1595 N N . ALA A 1 200 ? 0.478 0.205 10.420 1.00 95.38 200 ALA A N 1
ATOM 1596 C CA . ALA A 1 200 ? -0.264 -0.926 9.869 1.00 95.38 200 ALA A CA 1
ATOM 1597 C C . ALA A 1 200 ? -0.317 -0.899 8.345 1.00 95.38 200 ALA A C 1
ATOM 1599 O O . ALA A 1 200 ? -0.028 -1.914 7.713 1.00 95.38 200 ALA A O 1
ATOM 1600 N N . CYS A 1 201 ? -0.631 0.257 7.758 1.00 95.00 201 CYS A N 1
ATOM 1601 C CA . CYS A 1 201 ? -0.628 0.437 6.310 1.00 95.00 201 CYS A CA 1
ATOM 1602 C C . CYS A 1 201 ? 0.762 0.174 5.726 1.00 95.00 201 CYS A C 1
ATOM 1604 O O . CYS A 1 201 ? 0.860 -0.517 4.720 1.00 95.00 201 CYS A O 1
ATOM 1606 N N . PHE A 1 202 ? 1.825 0.646 6.382 1.00 95.38 202 PHE A N 1
ATOM 1607 C CA . PHE A 1 202 ? 3.205 0.383 5.985 1.00 95.38 202 PHE A CA 1
ATOM 1608 C C . PHE A 1 202 ? 3.523 -1.118 5.972 1.00 95.38 202 PHE A C 1
ATOM 1610 O O . PHE A 1 202 ? 4.026 -1.623 4.973 1.00 95.38 202 PHE A O 1
ATOM 1617 N N . ILE A 1 203 ? 3.189 -1.851 7.038 1.00 96.38 203 ILE A N 1
ATOM 1618 C CA . ILE A 1 203 ? 3.424 -3.301 7.113 1.00 96.38 203 ILE A CA 1
ATOM 1619 C C . ILE A 1 203 ? 2.613 -4.048 6.044 1.00 96.38 203 ILE A C 1
ATOM 1621 O O . ILE A 1 203 ? 3.155 -4.920 5.367 1.00 96.38 203 ILE A O 1
ATOM 1625 N N . ILE A 1 204 ? 1.336 -3.702 5.854 1.00 96.19 204 ILE A N 1
ATOM 1626 C CA . ILE A 1 204 ? 0.480 -4.324 4.832 1.00 96.19 204 ILE A CA 1
ATOM 1627 C C . ILE A 1 204 ? 1.043 -4.066 3.430 1.00 96.19 204 ILE A C 1
ATOM 1629 O O . ILE A 1 204 ? 1.194 -5.009 2.656 1.00 96.19 204 ILE A O 1
ATOM 1633 N N . GLU A 1 205 ? 1.399 -2.819 3.117 1.00 94.50 205 GLU A N 1
ATOM 1634 C CA . GLU A 1 205 ? 1.963 -2.452 1.817 1.00 94.50 205 GLU A CA 1
ATOM 1635 C C . GLU A 1 205 ? 3.302 -3.165 1.587 1.00 94.50 205 GLU A C 1
ATOM 1637 O O . GLU A 1 205 ? 3.515 -3.738 0.522 1.00 94.50 205 GLU A O 1
ATOM 1642 N N . LEU A 1 206 ? 4.182 -3.209 2.593 1.00 94.88 206 LEU A N 1
ATOM 1643 C CA . LEU A 1 206 ? 5.483 -3.866 2.497 1.00 94.88 206 LEU A CA 1
ATOM 1644 C C . LEU A 1 206 ? 5.343 -5.366 2.211 1.00 94.88 206 LEU A C 1
ATOM 1646 O O . LEU A 1 206 ? 5.954 -5.876 1.277 1.00 94.88 206 LEU A O 1
ATOM 1650 N N . PHE A 1 207 ? 4.546 -6.089 2.996 1.00 95.44 207 PHE A N 1
ATOM 1651 C CA . PHE A 1 207 ? 4.448 -7.541 2.842 1.00 95.44 207 PHE A CA 1
ATOM 1652 C C . PHE A 1 207 ? 3.585 -7.954 1.655 1.00 95.44 207 PHE A C 1
ATOM 1654 O O . PHE A 1 207 ? 3.960 -8.866 0.918 1.00 95.44 207 PHE A O 1
ATOM 1661 N N . VAL A 1 208 ? 2.434 -7.307 1.466 1.00 96.06 208 VAL A N 1
ATOM 1662 C CA . VAL A 1 208 ? 1.455 -7.751 0.473 1.00 96.06 208 VAL A CA 1
ATOM 1663 C C . VAL A 1 208 ? 1.701 -7.101 -0.873 1.00 96.06 208 VAL A C 1
ATOM 1665 O O . VAL A 1 208 ? 1.837 -7.809 -1.866 1.00 96.06 208 VAL A O 1
ATOM 1668 N N . MET A 1 209 ? 1.774 -5.772 -0.925 1.00 92.62 209 MET A N 1
ATOM 1669 C CA . MET A 1 209 ? 1.919 -5.084 -2.204 1.00 92.62 209 MET A CA 1
ATOM 1670 C C . MET A 1 209 ? 3.344 -5.212 -2.722 1.00 92.62 209 MET A C 1
ATOM 1672 O O . MET A 1 209 ? 3.500 -5.689 -3.836 1.00 92.62 209 MET A O 1
ATOM 1676 N N . ILE A 1 210 ? 4.353 -4.872 -1.914 1.00 93.31 210 ILE A N 1
ATOM 1677 C CA . ILE A 1 210 ? 5.758 -4.805 -2.330 1.00 93.31 210 ILE A CA 1
ATOM 1678 C C . ILE A 1 210 ? 6.366 -6.206 -2.455 1.00 93.31 210 ILE A C 1
ATOM 1680 O O . ILE A 1 210 ? 6.748 -6.607 -3.551 1.00 93.31 210 ILE A O 1
ATOM 1684 N N . LEU A 1 211 ? 6.463 -6.976 -1.368 1.00 94.38 211 LEU A N 1
ATOM 1685 C CA . LEU A 1 211 ? 7.148 -8.275 -1.396 1.00 94.38 211 LEU A CA 1
ATOM 1686 C C . LEU A 1 211 ? 6.345 -9.325 -2.173 1.00 94.38 211 LEU A C 1
ATOM 1688 O O . LEU A 1 211 ? 6.799 -9.822 -3.206 1.00 94.38 211 LEU A O 1
ATOM 1692 N N . PHE A 1 212 ? 5.139 -9.648 -1.700 1.00 95.56 212 PHE A N 1
ATOM 1693 C CA . PHE A 1 212 ? 4.306 -10.658 -2.346 1.00 95.56 212 PHE A CA 1
ATOM 1694 C C . PHE A 1 212 ? 3.837 -10.197 -3.729 1.00 95.56 212 PHE A C 1
ATOM 1696 O O . PHE A 1 212 ? 3.915 -10.956 -4.691 1.00 95.56 212 PHE A O 1
ATOM 1703 N N . GLY A 1 213 ? 3.421 -8.940 -3.875 1.00 93.31 213 GLY A N 1
ATOM 1704 C CA . GLY A 1 213 ? 2.923 -8.433 -5.146 1.00 93.31 213 GLY A CA 1
ATOM 1705 C C . GLY A 1 213 ? 3.996 -8.305 -6.223 1.00 93.31 213 GLY A C 1
ATOM 1706 O O . GLY A 1 213 ? 3.698 -8.587 -7.384 1.00 93.31 213 GLY A O 1
ATOM 1707 N N . THR A 1 214 ? 5.245 -7.954 -5.895 1.00 93.38 214 THR A N 1
ATOM 1708 C CA . THR A 1 214 ? 6.349 -8.043 -6.875 1.00 93.38 214 THR A CA 1
ATOM 1709 C C . THR A 1 214 ? 6.592 -9.491 -7.284 1.00 93.38 214 THR A C 1
ATOM 1711 O O . THR A 1 214 ? 6.685 -9.768 -8.477 1.00 93.38 214 THR A O 1
ATOM 1714 N N . LEU A 1 215 ? 6.636 -10.425 -6.329 1.00 94.44 215 LEU A N 1
ATOM 1715 C CA . LEU A 1 215 ? 6.843 -11.845 -6.619 1.00 94.44 215 LEU A CA 1
ATOM 1716 C C . LEU A 1 215 ? 5.758 -12.398 -7.555 1.00 94.44 215 LEU A C 1
ATOM 1718 O O . LEU A 1 215 ? 6.064 -12.995 -8.585 1.00 94.44 215 LEU A O 1
ATOM 1722 N N . MET A 1 216 ? 4.490 -12.141 -7.236 1.00 94.00 216 MET A N 1
ATOM 1723 C CA . MET A 1 216 ? 3.342 -12.601 -8.019 1.00 94.00 216 MET A CA 1
ATOM 1724 C C . MET A 1 216 ? 3.302 -11.976 -9.416 1.00 94.00 216 MET A C 1
ATOM 1726 O O . MET A 1 216 ? 3.009 -12.668 -10.390 1.00 94.00 216 MET A O 1
ATOM 1730 N N . LYS A 1 217 ? 3.662 -10.694 -9.550 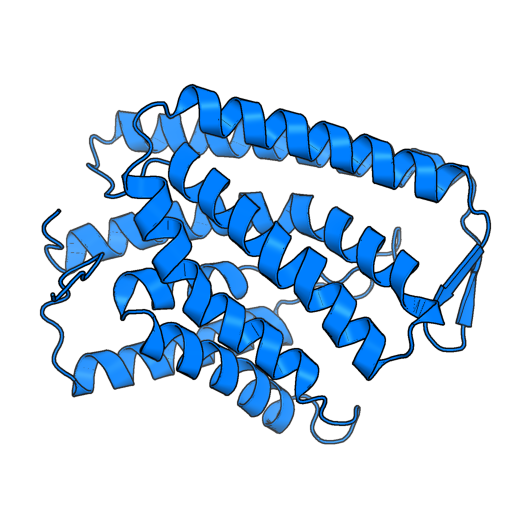1.00 89.25 217 LYS A N 1
ATOM 1731 C CA . LYS A 1 217 ? 3.802 -10.049 -10.864 1.00 89.25 217 LYS A CA 1
ATOM 1732 C C . LYS A 1 217 ? 5.015 -10.566 -11.641 1.00 89.25 217 LYS A C 1
ATOM 1734 O O . LYS A 1 217 ? 4.930 -10.678 -12.856 1.00 89.25 217 LYS A O 1
ATOM 1739 N N . GLY A 1 218 ? 6.097 -10.950 -10.966 1.00 89.94 218 GLY A N 1
ATOM 1740 C CA . GLY A 1 218 ? 7.231 -11.646 -11.579 1.00 89.94 218 GLY A CA 1
ATOM 1741 C C . GLY A 1 218 ? 6.826 -12.997 -12.176 1.00 89.94 218 GLY A C 1
ATOM 1742 O O . GLY A 1 218 ? 7.229 -13.314 -13.291 1.00 89.94 218 GLY A O 1
ATOM 1743 N N . PHE A 1 219 ? 5.957 -13.751 -11.495 1.00 90.00 219 PHE A N 1
ATOM 1744 C CA . PHE A 1 219 ? 5.362 -14.972 -12.053 1.00 90.00 219 PHE A CA 1
ATOM 1745 C C . PHE A 1 219 ? 4.410 -14.699 -13.225 1.00 90.00 219 PHE A C 1
ATOM 1747 O O . PHE A 1 219 ? 4.381 -15.482 -14.168 1.00 90.00 219 PHE A O 1
ATOM 1754 N N . ALA A 1 220 ? 3.635 -13.613 -13.176 1.00 86.56 220 ALA A N 1
ATOM 1755 C CA . ALA A 1 220 ? 2.667 -13.275 -14.223 1.00 86.56 220 ALA A CA 1
ATOM 1756 C C . ALA A 1 220 ? 3.318 -12.713 -15.502 1.00 86.56 220 ALA A C 1
ATOM 1758 O O . ALA A 1 220 ? 2.878 -13.026 -16.605 1.00 86.56 220 ALA A O 1
ATOM 1759 N N . PHE A 1 221 ? 4.359 -11.889 -15.357 1.00 83.50 221 PHE A N 1
ATOM 1760 C CA . PHE A 1 221 ? 4.947 -11.094 -16.443 1.00 83.50 221 PHE A CA 1
ATOM 1761 C C . PHE A 1 221 ? 6.402 -11.459 -16.772 1.00 83.50 221 PHE A C 1
ATOM 1763 O O . PHE A 1 221 ? 6.985 -10.898 -17.697 1.00 83.50 221 PHE A O 1
ATOM 1770 N N . GLY A 1 222 ? 6.991 -12.398 -16.030 1.00 86.19 222 GLY A N 1
ATOM 1771 C CA . GLY A 1 222 ? 8.373 -12.842 -16.183 1.00 86.19 222 GLY A CA 1
ATOM 1772 C C . GLY A 1 222 ? 9.353 -12.106 -15.263 1.00 86.19 222 GLY A C 1
ATOM 1773 O O . GLY A 1 222 ? 9.329 -10.881 -15.121 1.00 86.19 222 GLY A O 1
ATOM 1774 N N . PHE A 1 223 ? 10.283 -12.862 -14.673 1.00 85.94 223 PHE A N 1
ATOM 1775 C CA . PHE A 1 223 ? 11.244 -12.366 -13.678 1.00 85.94 223 PHE A CA 1
ATOM 1776 C C . PHE A 1 223 ? 12.259 -11.346 -14.206 1.00 85.94 223 PHE A C 1
ATOM 1778 O O . PHE A 1 223 ? 12.877 -10.646 -13.410 1.00 85.94 223 PHE A O 1
ATOM 1785 N N . GLN A 1 224 ? 12.399 -11.194 -15.524 1.00 83.81 224 GLN A N 1
ATOM 1786 C CA . GLN A 1 224 ? 13.230 -10.137 -16.110 1.00 83.81 224 GLN A CA 1
ATOM 1787 C C . GLN A 1 224 ? 12.724 -8.736 -15.724 1.00 83.81 224 GLN A C 1
ATOM 1789 O O . GLN A 1 224 ? 13.518 -7.827 -15.510 1.00 83.81 224 GLN A O 1
ATOM 1794 N N . THR A 1 225 ? 11.409 -8.582 -15.539 1.00 83.62 225 THR A N 1
ATOM 1795 C CA . THR A 1 225 ? 10.775 -7.315 -15.134 1.00 83.62 225 THR A CA 1
ATOM 1796 C C . THR A 1 225 ? 10.760 -7.094 -13.616 1.00 83.62 225 THR A C 1
ATOM 1798 O O . THR A 1 225 ? 10.393 -6.015 -13.145 1.00 83.62 225 THR A O 1
ATOM 1801 N N . TYR A 1 226 ? 11.176 -8.093 -12.829 1.00 88.31 226 TYR A N 1
ATOM 1802 C CA . TYR A 1 226 ? 11.058 -8.096 -11.368 1.00 88.31 226 TYR A CA 1
ATOM 1803 C C . TYR A 1 226 ? 11.717 -6.881 -10.689 1.00 88.31 226 TYR A C 1
ATOM 1805 O O . TYR A 1 226 ? 11.041 -6.238 -9.882 1.00 88.31 226 TYR A O 1
ATOM 1813 N N . PRO A 1 227 ? 12.976 -6.496 -11.000 1.00 88.31 227 PRO A N 1
ATOM 1814 C CA . PRO A 1 227 ? 13.623 -5.369 -10.323 1.00 88.31 227 PRO A CA 1
ATOM 1815 C C . PRO A 1 227 ? 12.882 -4.051 -10.560 1.00 88.31 227 PRO A C 1
ATOM 1817 O O . PRO A 1 227 ? 12.715 -3.245 -9.648 1.00 88.31 227 PRO A O 1
ATOM 1820 N N . VAL A 1 228 ? 12.374 -3.861 -11.776 1.00 87.69 228 VAL A N 1
ATOM 1821 C CA . VAL A 1 228 ? 11.632 -2.661 -12.164 1.00 87.69 228 VAL A CA 1
ATOM 1822 C C . VAL A 1 228 ? 10.301 -2.592 -11.432 1.00 87.69 228 VAL A C 1
ATOM 1824 O O . VAL A 1 228 ? 9.946 -1.550 -10.879 1.00 87.69 228 VAL A O 1
ATOM 1827 N N . ILE A 1 229 ? 9.577 -3.713 -11.379 1.00 89.25 229 ILE A N 1
ATOM 1828 C CA . ILE A 1 229 ? 8.311 -3.817 -10.651 1.00 89.25 229 ILE A CA 1
ATOM 1829 C C . ILE A 1 229 ? 8.532 -3.530 -9.164 1.00 89.25 229 ILE A C 1
ATOM 1831 O O . ILE A 1 229 ? 7.748 -2.780 -8.581 1.00 89.25 229 ILE A O 1
ATOM 1835 N N . LEU A 1 230 ? 9.604 -4.063 -8.571 1.00 91.88 230 LEU A N 1
ATOM 1836 C CA . LEU A 1 230 ? 9.937 -3.847 -7.165 1.00 91.88 230 LEU A CA 1
ATOM 1837 C C . LEU A 1 230 ? 10.149 -2.362 -6.872 1.00 91.88 230 LEU A C 1
ATOM 1839 O O . LEU A 1 230 ? 9.520 -1.806 -5.975 1.00 91.88 230 LEU A O 1
ATOM 1843 N N . ILE A 1 231 ? 11.000 -1.704 -7.658 1.00 90.75 231 ILE A N 1
ATOM 1844 C CA . ILE A 1 231 ? 11.323 -0.284 -7.487 1.00 90.75 231 ILE A CA 1
ATOM 1845 C C . ILE A 1 231 ? 10.083 0.581 -7.689 1.00 90.75 231 ILE A C 1
ATOM 1847 O O . ILE A 1 231 ? 9.809 1.469 -6.886 1.00 90.75 231 ILE A O 1
ATOM 1851 N N . THR A 1 232 ? 9.276 0.267 -8.700 1.00 88.88 232 THR A N 1
ATOM 1852 C CA . THR A 1 232 ? 8.012 0.962 -8.957 1.00 88.88 232 THR A CA 1
ATOM 1853 C C . THR A 1 232 ? 7.068 0.849 -7.761 1.00 88.88 232 THR A C 1
ATOM 1855 O O . THR A 1 232 ? 6.489 1.844 -7.337 1.00 88.88 232 THR A O 1
ATOM 1858 N N . GLN A 1 233 ? 6.932 -0.335 -7.163 1.00 91.00 233 GLN A N 1
ATOM 1859 C CA . GLN A 1 233 ? 6.067 -0.530 -5.996 1.00 91.00 233 GLN A CA 1
ATOM 1860 C C . GLN A 1 233 ? 6.600 0.157 -4.739 1.00 91.00 233 GLN A C 1
ATOM 1862 O O . GLN A 1 233 ? 5.819 0.748 -3.996 1.00 91.00 233 GLN A O 1
ATOM 1867 N N . LEU A 1 234 ? 7.918 0.148 -4.533 1.00 93.00 234 LEU A N 1
ATOM 1868 C CA . LEU A 1 234 ? 8.558 0.919 -3.469 1.00 93.00 234 LEU A CA 1
ATOM 1869 C C . LEU A 1 234 ? 8.252 2.416 -3.609 1.00 93.00 234 LEU A C 1
ATOM 1871 O O . LEU A 1 234 ? 7.926 3.063 -2.618 1.00 93.00 234 LEU A O 1
ATOM 1875 N N . MET A 1 235 ? 8.282 2.952 -4.833 1.00 91.44 235 MET A N 1
ATOM 1876 C CA . MET A 1 235 ? 7.915 4.343 -5.118 1.00 91.44 235 MET A CA 1
ATOM 1877 C C . MET A 1 235 ? 6.431 4.620 -4.855 1.00 91.44 235 MET A C 1
ATOM 1879 O O . MET A 1 235 ? 6.104 5.608 -4.199 1.00 91.44 235 MET A O 1
ATOM 1883 N N . VAL A 1 236 ? 5.530 3.742 -5.315 1.00 89.81 236 VAL A N 1
ATOM 1884 C CA . VAL A 1 236 ? 4.083 3.862 -5.056 1.00 89.81 236 VAL A CA 1
ATOM 1885 C C . VAL A 1 236 ? 3.785 3.864 -3.551 1.00 89.81 236 VAL A C 1
ATOM 1887 O O . VAL A 1 236 ? 2.908 4.608 -3.108 1.00 89.81 236 VAL A O 1
ATOM 1890 N N . GLY A 1 237 ? 4.543 3.109 -2.750 1.00 90.44 237 GLY A N 1
ATOM 1891 C CA . GLY A 1 237 ? 4.392 3.058 -1.295 1.00 90.44 237 GLY A CA 1
ATOM 1892 C C . GLY A 1 237 ? 4.452 4.432 -0.613 1.00 90.44 237 GLY A C 1
ATOM 1893 O O . GLY A 1 237 ? 3.682 4.679 0.315 1.00 90.44 237 GLY A O 1
ATOM 1894 N N . PHE A 1 238 ? 5.268 5.372 -1.113 1.00 90.81 238 PHE A N 1
ATOM 1895 C CA . PHE A 1 238 ? 5.345 6.746 -0.577 1.00 90.81 238 PHE A CA 1
ATOM 1896 C C . PHE A 1 238 ? 4.048 7.542 -0.744 1.00 90.81 238 PHE A C 1
ATOM 1898 O O . PHE A 1 238 ? 3.834 8.520 -0.032 1.00 90.81 238 PHE A O 1
ATOM 1905 N N . ILE A 1 239 ? 3.187 7.140 -1.678 1.00 89.19 239 ILE A N 1
ATOM 1906 C CA . ILE A 1 239 ? 1.918 7.807 -1.980 1.00 89.19 239 ILE A CA 1
ATOM 1907 C C . ILE A 1 239 ? 0.762 7.043 -1.339 1.00 89.19 239 ILE A C 1
ATOM 1909 O O . ILE A 1 239 ? -0.087 7.638 -0.673 1.00 89.19 239 ILE A O 1
ATOM 1913 N N . ASN A 1 240 ? 0.750 5.719 -1.493 1.00 89.50 240 ASN A N 1
ATOM 1914 C CA . ASN A 1 240 ? -0.325 4.867 -0.999 1.00 89.50 240 ASN A CA 1
ATOM 1915 C C . ASN A 1 240 ? -0.420 4.875 0.522 1.00 89.50 240 ASN A C 1
ATOM 1917 O O . ASN A 1 240 ? -1.515 5.018 1.055 1.00 89.50 240 ASN A O 1
ATOM 1921 N N . ILE A 1 241 ? 0.702 4.748 1.232 1.00 91.44 241 ILE A N 1
ATOM 1922 C CA . ILE A 1 241 ? 0.701 4.663 2.696 1.00 91.44 241 ILE A CA 1
ATOM 1923 C C . ILE A 1 241 ? 0.068 5.908 3.340 1.00 91.44 241 ILE A C 1
ATOM 1925 O O . ILE A 1 241 ? -0.902 5.732 4.073 1.00 91.44 241 ILE A O 1
ATOM 1929 N N . PRO A 1 242 ? 0.491 7.158 3.055 1.00 89.44 242 PRO A N 1
ATOM 1930 C CA . PRO A 1 242 ? -0.115 8.332 3.685 1.00 89.44 242 PRO A CA 1
ATOM 1931 C C . PRO A 1 242 ? -1.580 8.514 3.283 1.00 89.44 242 PRO A C 1
ATOM 1933 O O . PRO A 1 242 ? -2.407 8.869 4.126 1.00 89.44 242 PRO A O 1
ATOM 1936 N N . LEU A 1 243 ? -1.919 8.233 2.021 1.00 88.88 243 LEU A N 1
ATOM 1937 C CA . LEU A 1 243 ? -3.294 8.302 1.536 1.00 88.88 243 LEU A CA 1
ATOM 1938 C C . LEU A 1 243 ? -4.193 7.302 2.278 1.00 88.88 243 LEU A C 1
ATOM 1940 O O . LEU A 1 243 ? -5.260 7.674 2.772 1.00 88.88 243 LEU A O 1
ATOM 1944 N N . ASN A 1 244 ? -3.742 6.053 2.407 1.00 90.88 244 ASN A N 1
ATOM 1945 C CA . ASN A 1 244 ? -4.450 4.998 3.124 1.00 90.88 244 ASN A CA 1
ATOM 1946 C C . ASN A 1 244 ? -4.579 5.344 4.610 1.00 90.88 244 ASN A C 1
ATOM 1948 O O . ASN A 1 244 ? -5.676 5.244 5.160 1.00 90.88 244 ASN A O 1
ATOM 1952 N N . THR A 1 245 ? -3.511 5.839 5.241 1.00 91.00 245 THR A N 1
ATOM 1953 C CA . THR A 1 245 ? -3.521 6.290 6.638 1.00 91.00 245 THR A CA 1
ATOM 1954 C C . THR A 1 245 ? -4.577 7.354 6.877 1.00 91.00 245 THR A C 1
ATOM 1956 O O . THR A 1 245 ? -5.367 7.240 7.820 1.00 91.00 245 THR A O 1
ATOM 1959 N N . PHE A 1 246 ? -4.612 8.384 6.030 1.00 89.19 246 PHE A N 1
ATOM 1960 C CA . PHE A 1 246 ? -5.572 9.474 6.147 1.00 89.19 246 PHE A CA 1
ATOM 1961 C C . PHE A 1 246 ? -7.010 8.968 5.984 1.00 89.19 246 PHE A C 1
ATOM 1963 O O . PHE A 1 246 ? -7.851 9.207 6.855 1.00 89.19 246 PHE A O 1
ATOM 1970 N N . LEU A 1 247 ? -7.280 8.217 4.912 1.00 90.44 247 LEU A N 1
ATOM 1971 C CA . LEU A 1 247 ? -8.614 7.701 4.606 1.00 90.44 247 LEU A CA 1
ATOM 1972 C C . LEU A 1 247 ? -9.124 6.743 5.685 1.00 90.44 247 LEU A C 1
ATOM 1974 O O . LEU A 1 247 ? -10.235 6.927 6.179 1.00 90.44 247 LEU A O 1
ATOM 1978 N N . ILE A 1 248 ? -8.319 5.765 6.106 1.00 90.94 248 ILE A N 1
ATOM 1979 C CA . ILE A 1 248 ? -8.712 4.803 7.144 1.00 90.94 248 ILE A CA 1
ATOM 1980 C C . ILE A 1 248 ? -8.969 5.530 8.463 1.00 90.94 248 ILE A C 1
ATOM 1982 O O . ILE A 1 248 ? -10.021 5.331 9.070 1.00 90.94 248 ILE A O 1
ATOM 1986 N N . SER A 1 249 ? -8.068 6.423 8.884 1.00 88.81 249 SER A N 1
ATOM 1987 C CA . SER A 1 249 ? -8.237 7.170 10.139 1.00 88.81 249 SER A CA 1
ATOM 1988 C C . SER A 1 249 ? -9.518 8.008 10.139 1.00 88.81 249 SER A C 1
ATOM 1990 O O . SER A 1 249 ? -10.207 8.093 11.159 1.00 88.81 249 SER A O 1
ATOM 1992 N N . TYR A 1 250 ? -9.864 8.601 8.993 1.00 87.50 250 TYR A N 1
ATOM 1993 C CA . TYR A 1 250 ? -11.091 9.369 8.826 1.00 87.50 250 TYR A CA 1
ATOM 1994 C C . TYR A 1 250 ? -12.328 8.463 8.863 1.00 87.50 250 TYR A C 1
ATOM 1996 O O . TYR A 1 250 ? -13.209 8.665 9.699 1.00 87.50 250 TYR A O 1
ATOM 2004 N N . ILE A 1 251 ? -12.380 7.421 8.028 1.00 87.88 251 ILE A N 1
ATOM 2005 C CA . ILE A 1 251 ? -13.531 6.509 7.917 1.00 87.88 251 ILE A CA 1
ATOM 2006 C C . ILE A 1 251 ? -13.812 5.803 9.250 1.00 87.88 251 ILE A C 1
ATOM 2008 O O . ILE A 1 251 ? -14.972 5.675 9.649 1.00 87.88 251 ILE A O 1
ATOM 2012 N N . MET A 1 252 ? -12.774 5.407 9.989 1.00 82.69 252 MET A N 1
ATOM 2013 C CA . MET A 1 252 ? -12.924 4.760 11.294 1.00 82.69 252 MET A CA 1
ATOM 2014 C C . MET A 1 252 ? -13.663 5.627 12.321 1.00 82.69 252 MET A C 1
ATOM 2016 O O . MET A 1 252 ? -14.422 5.097 13.134 1.00 82.69 252 MET A O 1
ATOM 2020 N N . ILE A 1 253 ? -13.511 6.954 12.272 1.00 78.81 253 ILE A N 1
ATOM 2021 C CA . ILE A 1 253 ? -14.267 7.859 13.150 1.00 78.81 253 ILE A CA 1
ATOM 2022 C C . ILE A 1 253 ? -15.750 7.846 12.796 1.00 78.81 253 ILE A C 1
ATOM 2024 O O . ILE A 1 253 ? -16.594 7.740 13.689 1.00 78.81 253 ILE A O 1
ATOM 2028 N N . PHE A 1 254 ? -16.080 7.932 11.505 1.00 77.38 254 PHE A N 1
ATOM 2029 C CA . PHE A 1 254 ? -17.473 7.878 11.058 1.00 77.38 254 PHE A CA 1
ATOM 2030 C C . PHE A 1 254 ? -18.124 6.551 11.439 1.00 77.38 254 PHE A C 1
ATOM 2032 O O . PHE A 1 254 ? -19.255 6.541 11.928 1.00 77.38 254 PHE A O 1
ATOM 2039 N N . ALA A 1 255 ? -17.393 5.446 11.285 1.00 75.62 255 ALA A N 1
ATOM 2040 C CA . ALA A 1 255 ? -17.863 4.125 11.671 1.00 75.62 255 ALA A CA 1
ATOM 2041 C C . ALA A 1 255 ? -18.138 4.030 13.182 1.00 75.62 255 ALA A C 1
ATOM 2043 O O . ALA A 1 255 ? -19.218 3.582 13.571 1.00 75.62 255 ALA A O 1
ATOM 2044 N N . LYS A 1 256 ? -17.224 4.514 14.040 1.00 71.44 256 LYS A N 1
ATOM 2045 C CA . LYS A 1 256 ? -17.412 4.493 15.502 1.00 71.44 256 LYS A CA 1
ATOM 2046 C C . LYS A 1 256 ? -18.632 5.308 15.938 1.00 71.44 256 LYS A C 1
ATOM 2048 O O . LYS A 1 256 ? -19.441 4.808 16.714 1.00 71.44 256 LYS A O 1
ATOM 2053 N N . ARG A 1 257 ? -18.800 6.522 15.397 1.00 68.00 257 ARG A N 1
ATOM 2054 C CA . ARG A 1 257 ? -19.919 7.422 15.738 1.00 68.00 257 ARG A CA 1
ATOM 2055 C C . ARG A 1 257 ? -21.288 6.857 15.364 1.00 68.00 257 ARG A C 1
ATOM 2057 O O . ARG A 1 257 ? -22.251 7.100 16.079 1.00 68.00 257 ARG A O 1
ATOM 2064 N N . LYS A 1 258 ? -21.386 6.136 14.243 1.00 62.16 258 LYS A N 1
ATOM 2065 C CA . LYS A 1 258 ? -22.670 5.641 13.724 1.00 62.16 258 LYS A CA 1
ATOM 2066 C C . LYS A 1 258 ? -23.064 4.270 14.276 1.00 62.16 258 LYS A C 1
ATOM 2068 O O . LYS A 1 258 ? -24.253 4.001 14.406 1.00 62.16 258 LYS A O 1
ATOM 2073 N N . TYR A 1 259 ? -22.092 3.412 14.589 1.00 58.12 259 TYR A N 1
ATOM 2074 C CA . TYR A 1 259 ? -22.352 2.010 14.937 1.00 58.12 259 TYR A CA 1
ATOM 2075 C C . TYR A 1 259 ? -22.062 1.645 16.400 1.00 58.12 259 TYR A C 1
ATOM 2077 O O . TYR A 1 259 ? -22.115 0.461 16.725 1.00 58.12 259 TYR A O 1
ATOM 2085 N N . ASN A 1 260 ? -21.781 2.620 17.282 1.00 54.12 260 ASN A N 1
ATOM 2086 C CA . ASN A 1 260 ? -21.459 2.388 18.702 1.00 54.12 260 ASN A CA 1
ATOM 2087 C C . ASN A 1 260 ? -20.450 1.242 18.888 1.00 54.12 260 ASN A C 1
ATOM 2089 O O . ASN A 1 260 ? -20.637 0.346 19.712 1.00 54.12 260 ASN A O 1
ATOM 2093 N N . VAL A 1 261 ? -19.392 1.252 18.074 1.00 55.66 261 VAL A N 1
ATOM 2094 C CA . VAL A 1 261 ? -18.338 0.242 18.156 1.00 55.66 261 VAL A CA 1
ATOM 2095 C C . VAL A 1 261 ? -17.677 0.350 19.532 1.00 55.66 261 VAL A C 1
ATOM 2097 O O . VAL A 1 261 ? -17.044 1.365 19.829 1.00 55.66 261 VAL A O 1
ATOM 2100 N N . GLN A 1 262 ? -17.878 -0.671 20.369 1.00 48.31 262 GLN A N 1
ATOM 2101 C CA . GLN A 1 262 ? -17.241 -0.793 21.682 1.00 48.31 262 GLN A CA 1
ATOM 2102 C C . GLN A 1 262 ? -15.803 -1.295 21.507 1.00 48.31 262 GLN A C 1
ATOM 2104 O O . GLN A 1 262 ? -15.552 -2.150 20.653 1.00 48.31 262 GLN A O 1
ATOM 2109 N N . ASP A 1 263 ? -14.886 -0.709 22.281 1.00 49.66 263 ASP A N 1
ATOM 2110 C CA . ASP A 1 263 ? -13.443 -0.979 22.224 1.00 49.66 263 ASP A CA 1
ATOM 2111 C C . ASP A 1 263 ? -13.084 -2.390 22.732 1.00 49.66 263 ASP A C 1
ATOM 2113 O O . ASP A 1 263 ? -13.697 -2.857 23.717 1.00 49.66 263 ASP A O 1
#

Radius of gyration: 18.78 Å; chains: 1; bounding box: 51×36×48 Å

Sequence (263 aa):
MKIELIKSNLSQVQKITLAGILISLIIILQKVLAINYIPVVPFLRISLGGCALLIFASIFLGPWYGLLIGIAEDLLGYLIFDPKSMSFFPQITAIYGLMGFVSYFVFMLIRQIKNKKVMFIVEMLSFAAVLTAVTLFITLNNEITLYSSTYTIEIWQKIAIPLILFALLAALTICIIFTERYFKKRKDSQLFNAYQVSFACFIIELFVMILFGTLMKGFAFGFQTYPVILITQLMVGFINIPLNTFLISYIMIFAKRKYNVQD